Protein AF-A0A1M7PQS4-F1 (afdb_monomer_lite)

Structure (mmCIF, N/CA/C/O backbone):
data_AF-A0A1M7PQS4-F1
#
_entry.id   AF-A0A1M7PQS4-F1
#
loop_
_atom_site.group_PDB
_atom_site.id
_atom_site.type_symbol
_atom_site.label_atom_id
_atom_site.label_alt_id
_atom_site.label_comp_id
_atom_site.label_asym_id
_atom_site.label_entity_id
_atom_site.label_seq_id
_atom_site.pdbx_PDB_ins_code
_atom_site.Cartn_x
_atom_site.Cartn_y
_atom_site.Cartn_z
_atom_site.occupancy
_atom_site.B_iso_or_equiv
_atom_site.auth_seq_id
_atom_site.auth_comp_id
_atom_site.auth_asym_id
_atom_site.auth_atom_id
_atom_site.pdbx_PDB_model_num
ATOM 1 N N . MET A 1 1 ? 30.741 -2.212 -18.071 1.00 34.12 1 MET A N 1
ATOM 2 C CA . MET A 1 1 ? 29.324 -1.835 -18.233 1.00 34.12 1 MET A CA 1
ATOM 3 C C . MET A 1 1 ? 28.806 -1.575 -16.832 1.00 34.12 1 MET A C 1
ATOM 5 O O . MET A 1 1 ? 28.882 -2.492 -16.025 1.00 34.12 1 MET A O 1
ATOM 9 N N . GLN A 1 2 ? 28.467 -0.330 -16.483 1.00 36.56 2 GLN A N 1
ATOM 10 C CA . GLN A 1 2 ? 27.846 -0.082 -15.178 1.00 36.56 2 GLN A CA 1
ATOM 11 C C . GLN A 1 2 ? 26.481 -0.783 -15.175 1.00 36.56 2 GLN A C 1
ATOM 13 O O . GLN A 1 2 ? 25.820 -0.743 -16.216 1.00 36.56 2 GLN A O 1
ATOM 18 N N . PRO A 1 3 ? 26.084 -1.464 -14.085 1.00 48.00 3 PRO A N 1
ATOM 19 C CA . PRO A 1 3 ? 24.717 -1.950 -13.967 1.00 48.00 3 PRO A CA 1
ATOM 20 C C . PRO A 1 3 ? 23.803 -0.743 -14.171 1.00 48.00 3 PRO A C 1
ATOM 22 O O . PRO A 1 3 ? 23.991 0.278 -13.508 1.00 48.00 3 PRO A O 1
ATOM 25 N N . GLU A 1 4 ? 22.912 -0.816 -15.164 1.00 54.41 4 GLU A N 1
ATOM 26 C CA . GLU A 1 4 ? 21.945 0.252 -15.405 1.00 54.41 4 GLU A CA 1
ATOM 27 C C . GLU A 1 4 ? 21.239 0.556 -14.081 1.00 54.41 4 GLU A C 1
ATOM 29 O O . GLU A 1 4 ? 20.834 -0.371 -13.372 1.00 54.41 4 GLU A O 1
ATOM 34 N N . ASP A 1 5 ? 21.157 1.842 -13.725 1.00 59.62 5 ASP A N 1
ATOM 35 C CA . ASP A 1 5 ? 20.444 2.277 -12.527 1.00 59.62 5 ASP A CA 1
ATOM 36 C C . ASP A 1 5 ? 19.047 1.649 -12.563 1.00 59.62 5 ASP A C 1
ATOM 38 O O . ASP A 1 5 ? 18.367 1.759 -13.594 1.00 59.62 5 ASP A O 1
ATOM 42 N N . PRO A 1 6 ? 18.632 0.923 -11.514 1.00 61.59 6 PRO A N 1
ATOM 43 C CA . PRO A 1 6 ? 17.357 0.251 -11.526 1.00 61.59 6 PRO A CA 1
ATOM 44 C C . PRO A 1 6 ? 16.216 1.237 -11.801 1.00 61.59 6 PRO A C 1
ATOM 46 O O . PRO A 1 6 ? 15.776 1.999 -10.940 1.00 61.59 6 PRO A O 1
ATOM 49 N N . ALA A 1 7 ? 15.684 1.181 -13.022 1.00 61.50 7 ALA A N 1
ATOM 50 C CA . ALA A 1 7 ? 14.623 2.064 -13.500 1.00 61.50 7 ALA A CA 1
ATOM 51 C C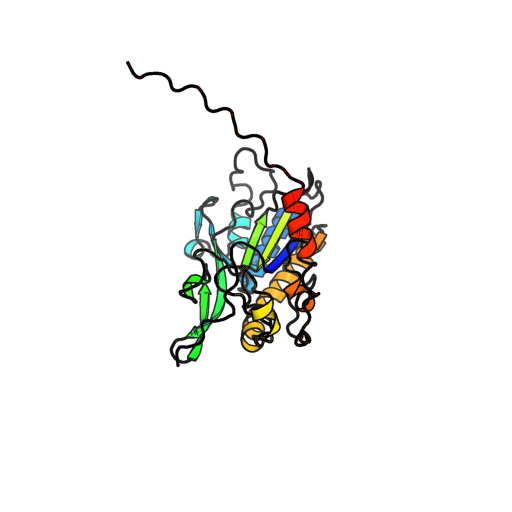 . ALA A 1 7 ? 13.298 1.931 -12.715 1.00 61.50 7 ALA A C 1
ATOM 53 O O . ALA A 1 7 ? 12.349 2.678 -12.963 1.00 61.50 7 ALA A O 1
ATOM 54 N N . TRP A 1 8 ? 13.227 0.992 -11.763 1.00 65.19 8 TRP A N 1
ATOM 55 C CA . TRP A 1 8 ? 12.148 0.852 -10.787 1.00 65.19 8 TRP A CA 1
ATOM 56 C C . TRP A 1 8 ? 12.152 1.907 -9.676 1.00 65.19 8 TRP A C 1
ATOM 58 O O . TRP A 1 8 ? 11.165 2.000 -8.941 1.00 65.19 8 TRP A O 1
ATOM 68 N N . ASN A 1 9 ? 13.188 2.744 -9.584 1.00 62.09 9 ASN A N 1
ATOM 69 C CA . ASN A 1 9 ? 13.143 3.976 -8.797 1.00 62.09 9 ASN A CA 1
ATOM 70 C C . ASN A 1 9 ? 12.270 5.026 -9.501 1.00 62.09 9 ASN A C 1
ATOM 72 O O . ASN A 1 9 ? 12.360 5.222 -10.715 1.00 62.09 9 ASN A O 1
ATOM 76 N N . VAL A 1 10 ? 11.388 5.702 -8.761 1.00 59.75 10 VAL A N 1
ATOM 77 C CA . VAL A 1 10 ? 10.396 6.621 -9.346 1.00 59.75 10 VAL A CA 1
ATOM 78 C C . VAL A 1 10 ? 10.292 7.905 -8.560 1.00 59.75 10 VAL A C 1
ATOM 80 O O . VAL A 1 10 ? 10.336 7.884 -7.344 1.00 59.75 10 VAL A O 1
ATOM 83 N N . ARG A 1 11 ? 10.115 8.995 -9.315 1.00 55.16 11 ARG A N 1
ATOM 84 C CA . ARG A 1 11 ? 9.692 10.358 -8.964 1.00 55.16 11 ARG A CA 1
ATOM 85 C C . ARG A 1 11 ? 9.326 10.631 -7.502 1.00 55.16 11 ARG A C 1
ATOM 87 O O . ARG A 1 11 ? 8.289 10.180 -7.040 1.00 55.16 11 ARG A O 1
ATOM 94 N N . GLY A 1 12 ? 10.042 11.598 -6.933 1.00 59.09 12 GLY A N 1
ATOM 95 C CA . GLY A 1 12 ? 9.441 12.658 -6.119 1.00 59.09 12 GLY A CA 1
ATOM 96 C C . GLY A 1 12 ? 8.593 12.205 -4.932 1.00 59.09 12 GLY A C 1
ATOM 97 O O . GLY A 1 12 ? 8.811 11.169 -4.328 1.00 59.09 12 GLY A O 1
ATOM 98 N N . ASP A 1 13 ? 7.649 13.034 -4.547 1.00 65.94 13 ASP A N 1
ATOM 99 C CA . ASP A 1 13 ? 6.792 12.885 -3.374 1.00 65.94 13 ASP A CA 1
ATOM 100 C C . ASP A 1 13 ? 5.401 12.313 -3.706 1.00 65.94 13 ASP A C 1
ATOM 102 O O . ASP A 1 13 ? 4.569 12.184 -2.813 1.00 65.94 13 ASP A O 1
ATOM 106 N N . GLN A 1 14 ? 5.136 11.956 -4.970 1.00 80.25 14 GLN A N 1
ATOM 107 C CA . GLN A 1 14 ? 3.802 11.552 -5.426 1.00 80.25 14 GLN A CA 1
ATOM 108 C C . GLN A 1 14 ? 3.619 10.027 -5.505 1.00 80.25 14 GLN A C 1
ATOM 110 O O . GLN A 1 14 ? 4.495 9.336 -6.038 1.00 80.25 14 GLN A O 1
ATOM 115 N N . PRO A 1 15 ? 2.465 9.496 -5.057 1.00 88.38 15 PRO A N 1
ATOM 116 C CA . PRO A 1 15 ? 2.140 8.084 -5.207 1.00 88.38 15 PRO A CA 1
ATOM 117 C C . PRO A 1 15 ? 1.944 7.703 -6.682 1.00 88.38 15 PRO A C 1
ATOM 119 O O . PRO A 1 15 ? 1.507 8.497 -7.516 1.00 88.38 15 PRO A O 1
ATOM 122 N N . ILE A 1 16 ? 2.255 6.451 -7.016 1.00 91.19 16 ILE A N 1
ATOM 123 C CA . ILE A 1 16 ? 1.950 5.857 -8.326 1.00 91.19 16 ILE A CA 1
ATOM 124 C C . ILE A 1 16 ? 0.483 5.449 -8.378 1.00 91.19 16 ILE A C 1
ATOM 126 O O . ILE A 1 16 ? -0.198 5.705 -9.372 1.00 91.19 16 ILE A O 1
ATOM 130 N N . ALA A 1 17 ? 0.019 4.799 -7.316 1.00 94.50 17 ALA A N 1
ATOM 131 C CA . ALA A 1 17 ? -1.350 4.350 -7.155 1.00 94.50 17 ALA A CA 1
ATOM 132 C C . ALA A 1 17 ? -1.753 4.495 -5.698 1.00 94.50 17 ALA A C 1
ATOM 134 O O . ALA A 1 17 ? -0.972 4.134 -4.814 1.00 94.50 17 ALA A O 1
ATOM 135 N N . THR A 1 18 ? -2.979 4.957 -5.492 1.00 95.31 18 THR A N 1
ATOM 136 C CA . THR A 1 18 ? -3.586 5.121 -4.175 1.00 95.31 18 THR A CA 1
ATOM 137 C C . THR A 1 18 ? -4.909 4.374 -4.169 1.00 95.31 18 THR A C 1
ATOM 139 O O . THR A 1 18 ? -5.743 4.573 -5.048 1.00 95.31 18 THR A O 1
ATOM 142 N N . TRP A 1 19 ? -5.118 3.504 -3.191 1.00 96.88 19 TRP A N 1
ATOM 143 C CA . TRP A 1 19 ? -6.410 2.908 -2.884 1.00 96.88 19 TRP A CA 1
ATOM 144 C C . TRP A 1 19 ? -7.010 3.661 -1.704 1.00 96.88 19 TRP A C 1
ATOM 146 O O . TRP A 1 19 ? -6.414 3.710 -0.627 1.00 96.88 19 TRP A O 1
ATOM 156 N N . VAL A 1 20 ? -8.170 4.267 -1.936 1.00 95.06 20 VAL A N 1
ATOM 157 C CA . VAL A 1 20 ? -8.891 5.086 -0.961 1.00 95.06 20 VAL A CA 1
ATOM 158 C C . VAL A 1 20 ? -9.959 4.231 -0.294 1.00 95.06 20 VAL A C 1
ATOM 160 O O . VAL A 1 20 ? -10.715 3.512 -0.958 1.00 95.06 20 VAL A O 1
ATOM 163 N N . ILE A 1 21 ? -9.982 4.316 1.029 1.00 95.06 21 ILE A N 1
ATOM 164 C CA . ILE A 1 21 ? -10.849 3.579 1.936 1.00 95.06 21 ILE A CA 1
ATOM 165 C C . ILE A 1 21 ? -11.670 4.607 2.697 1.00 95.06 21 ILE A C 1
ATOM 167 O O . ILE A 1 21 ? -11.098 5.456 3.377 1.00 95.06 21 ILE A O 1
ATOM 171 N N . GLU A 1 22 ? -12.992 4.517 2.610 1.00 93.88 22 GLU A N 1
ATOM 172 C CA . GLU A 1 22 ? -13.882 5.444 3.310 1.00 93.88 22 GLU A CA 1
ATOM 173 C C . GLU A 1 22 ? -14.908 4.660 4.115 1.00 93.88 22 GLU A C 1
ATOM 175 O O . GLU A 1 22 ? -15.575 3.767 3.590 1.00 93.88 22 GLU A O 1
ATOM 180 N N . PHE A 1 23 ? -15.055 5.004 5.389 1.00 93.06 23 PHE A N 1
ATOM 181 C CA . PHE A 1 23 ? -16.089 4.439 6.249 1.00 93.06 23 PHE A CA 1
ATOM 182 C C . PHE A 1 23 ? -17.217 5.446 6.490 1.00 93.06 23 PHE A C 1
ATOM 184 O O . PHE A 1 23 ? -16.941 6.643 6.657 1.00 93.06 23 PHE A O 1
ATOM 191 N N . PRO A 1 24 ? -18.480 4.980 6.566 1.00 92.56 24 PRO A N 1
ATOM 192 C CA . PRO A 1 24 ? -19.582 5.776 7.090 1.00 92.56 24 PRO A CA 1
ATOM 193 C C . PRO A 1 24 ? -19.245 6.383 8.457 1.00 92.56 24 PRO A C 1
ATOM 195 O O . PRO A 1 24 ? -18.588 5.748 9.284 1.00 92.56 24 PRO A O 1
ATOM 198 N N . ALA A 1 25 ? -19.726 7.601 8.708 1.00 87.75 25 ALA A N 1
ATOM 199 C CA . ALA A 1 25 ? -19.464 8.338 9.948 1.00 87.75 25 ALA A CA 1
ATOM 200 C C . ALA A 1 25 ? -19.961 7.623 11.215 1.00 87.75 25 ALA A C 1
ATOM 202 O O . ALA A 1 25 ? -19.461 7.860 12.312 1.00 87.75 25 ALA A O 1
ATOM 203 N N . ASP A 1 26 ? -20.971 6.772 11.058 1.00 89.56 26 ASP A N 1
ATOM 204 C CA . ASP A 1 26 ? -21.614 5.983 12.101 1.00 89.56 26 ASP A CA 1
ATOM 205 C C . ASP A 1 26 ? -21.037 4.565 12.235 1.00 89.56 26 ASP A C 1
ATOM 207 O O . ASP A 1 26 ? -21.555 3.775 13.024 1.00 89.56 26 ASP A O 1
ATOM 211 N N . THR A 1 27 ? -19.955 4.243 11.513 1.00 89.75 27 THR A N 1
ATOM 212 C CA . THR A 1 27 ? -19.247 2.966 11.680 1.00 89.75 27 THR A CA 1
ATOM 213 C C . THR A 1 27 ? -18.742 2.857 13.112 1.00 89.75 27 THR A C 1
ATOM 215 O O . THR A 1 27 ? -17.992 3.712 13.593 1.00 89.75 27 THR A O 1
ATOM 218 N N . ASP A 1 28 ? -19.155 1.805 13.814 1.00 90.50 28 ASP A N 1
ATOM 219 C CA . ASP A 1 28 ? -18.795 1.644 15.211 1.00 90.50 28 ASP A CA 1
ATOM 220 C C . ASP A 1 28 ? -17.297 1.342 15.381 1.00 90.50 28 ASP A C 1
ATOM 222 O O . ASP A 1 28 ? -16.625 0.753 14.528 1.00 90.50 28 ASP A O 1
ATOM 226 N N . ARG A 1 29 ? -16.765 1.736 16.539 1.00 85.94 29 ARG A N 1
ATOM 227 C CA . ARG A 1 29 ? -15.341 1.598 16.853 1.00 85.94 29 ARG A CA 1
ATOM 228 C C . ARG A 1 29 ? -14.861 0.145 16.828 1.00 85.94 29 ARG A C 1
ATOM 230 O O . ARG A 1 29 ? -13.739 -0.097 16.396 1.00 85.94 29 ARG A O 1
ATOM 237 N N . ALA A 1 30 ? -15.659 -0.814 17.300 1.00 88.88 30 ALA A N 1
ATOM 238 C CA . ALA A 1 30 ? -15.223 -2.208 17.358 1.00 88.88 30 ALA A CA 1
ATOM 239 C C . ALA A 1 30 ? -15.036 -2.777 15.944 1.00 88.88 30 ALA A C 1
ATOM 241 O O . ALA A 1 30 ? -14.043 -3.459 15.679 1.00 88.88 30 ALA A O 1
ATOM 242 N N . THR A 1 31 ? -15.929 -2.416 15.021 1.00 92.19 31 THR A N 1
ATOM 243 C CA . THR A 1 31 ? -15.808 -2.734 13.594 1.00 92.19 31 THR A CA 1
ATOM 244 C C . THR A 1 31 ? -14.526 -2.156 12.986 1.00 92.19 31 THR A C 1
ATOM 246 O O . THR A 1 31 ? -13.787 -2.885 12.320 1.00 92.19 31 THR A O 1
ATOM 249 N N . LEU A 1 32 ? -14.205 -0.886 13.260 1.00 89.81 32 LEU A N 1
ATOM 250 C CA . LEU A 1 32 ? -12.984 -0.237 12.759 1.00 89.81 32 LEU A CA 1
ATOM 251 C C . LEU A 1 32 ? -11.702 -0.864 13.320 1.00 89.81 32 LEU A C 1
ATOM 253 O O . LEU A 1 32 ? -10.753 -1.086 12.570 1.00 89.81 32 LEU A O 1
ATOM 257 N N . LEU A 1 33 ? -11.673 -1.198 14.612 1.00 87.88 33 LEU A N 1
ATOM 258 C CA . LEU A 1 33 ? -10.522 -1.863 15.232 1.00 87.88 33 LEU A CA 1
ATOM 259 C C . LEU A 1 33 ? -10.312 -3.274 14.667 1.00 87.88 33 LEU A C 1
ATOM 261 O O . LEU A 1 33 ? -9.182 -3.667 14.378 1.00 87.88 33 LEU A O 1
ATOM 265 N N . ASN A 1 34 ? -11.393 -4.029 14.448 1.00 92.38 34 ASN A N 1
ATOM 266 C CA . ASN A 1 34 ? -11.315 -5.344 13.813 1.00 92.38 34 ASN A CA 1
ATOM 267 C C . ASN A 1 34 ? -10.836 -5.248 12.353 1.00 92.38 34 ASN A C 1
ATOM 269 O O . ASN A 1 34 ? -10.019 -6.056 11.900 1.00 92.38 34 ASN A O 1
ATOM 273 N N . TRP A 1 35 ? -11.310 -4.238 11.620 1.00 94.69 35 TRP A N 1
ATOM 274 C CA . TRP A 1 35 ? -10.821 -3.933 10.280 1.00 94.69 35 TRP A CA 1
ATOM 275 C C . TRP A 1 35 ? -9.318 -3.621 10.290 1.00 94.69 35 TRP A C 1
ATOM 277 O O . TRP A 1 35 ? -8.563 -4.265 9.561 1.00 94.69 35 TRP A O 1
ATOM 287 N N . GLN A 1 36 ? -8.869 -2.705 11.152 1.00 92.06 36 GLN A N 1
ATOM 288 C CA . GLN A 1 36 ? -7.462 -2.322 11.283 1.00 92.06 36 GLN A CA 1
ATOM 289 C C . GLN A 1 36 ? -6.581 -3.535 11.584 1.00 92.06 36 GLN A C 1
ATOM 291 O O . GLN A 1 36 ? -5.567 -3.740 10.916 1.00 92.06 36 GLN A O 1
ATOM 296 N N . HIS A 1 37 ? -6.988 -4.358 12.553 1.00 92.81 37 HIS A N 1
ATOM 297 C CA . HIS A 1 37 ? -6.296 -5.596 12.894 1.00 92.81 37 HIS A CA 1
ATOM 298 C C . HIS A 1 37 ? -6.148 -6.506 11.668 1.00 92.81 37 HIS A C 1
ATOM 300 O O . HIS A 1 37 ? -5.049 -6.964 11.363 1.00 92.81 37 HIS A O 1
ATOM 306 N N . THR A 1 38 ? -7.239 -6.720 10.926 1.00 95.56 38 THR A N 1
ATOM 307 C CA . THR A 1 38 ? -7.251 -7.569 9.724 1.00 95.56 38 THR A CA 1
ATOM 308 C C . THR A 1 38 ? -6.306 -7.043 8.642 1.00 95.56 38 THR A C 1
ATOM 310 O O . THR A 1 38 ? -5.555 -7.819 8.053 1.00 95.56 38 THR A O 1
ATOM 313 N N . VAL A 1 39 ? -6.311 -5.731 8.387 1.00 94.88 39 VAL A N 1
ATOM 314 C CA . VAL A 1 39 ? -5.437 -5.103 7.384 1.00 94.88 39 VAL A CA 1
ATOM 315 C C . VAL A 1 39 ? -3.968 -5.228 7.781 1.00 94.88 39 VAL A C 1
ATOM 317 O O . VAL A 1 39 ? -3.146 -5.628 6.957 1.00 94.88 39 VAL A O 1
ATOM 320 N N . ILE A 1 40 ? -3.630 -4.926 9.037 1.00 93.25 40 ILE A N 1
ATOM 321 C CA . ILE A 1 40 ? -2.250 -5.010 9.532 1.00 93.25 40 ILE A CA 1
ATOM 322 C C . ILE A 1 40 ? -1.759 -6.459 9.481 1.00 93.25 40 ILE A C 1
ATOM 324 O O . ILE A 1 40 ? -0.686 -6.705 8.932 1.00 93.25 40 ILE A O 1
ATOM 328 N N . ALA A 1 41 ? -2.549 -7.415 9.979 1.00 95.38 41 ALA A N 1
ATOM 329 C CA . ALA A 1 41 ? -2.203 -8.835 9.947 1.00 95.38 41 ALA A CA 1
ATOM 330 C C . ALA A 1 41 ? -1.959 -9.320 8.509 1.00 95.38 41 ALA A C 1
ATOM 332 O O . ALA A 1 41 ? -0.920 -9.910 8.220 1.00 95.38 41 ALA A O 1
ATOM 333 N N . ALA A 1 42 ? -2.845 -8.970 7.569 1.00 96.81 42 ALA A N 1
ATOM 334 C CA . ALA A 1 42 ? -2.676 -9.328 6.162 1.00 96.81 42 ALA A CA 1
ATOM 335 C C . ALA A 1 42 ? -1.400 -8.732 5.544 1.00 96.81 42 ALA A C 1
ATOM 337 O O . ALA A 1 42 ? -0.720 -9.395 4.755 1.00 96.81 42 ALA A O 1
ATOM 338 N N . GLY A 1 43 ? -1.048 -7.493 5.894 1.00 95.00 43 GLY A N 1
ATOM 339 C CA . GLY A 1 43 ? 0.219 -6.894 5.481 1.00 95.00 43 GLY A CA 1
ATOM 340 C C . GLY A 1 43 ? 1.416 -7.704 5.985 1.00 95.00 43 GLY A C 1
ATOM 341 O O . GLY A 1 43 ? 2.330 -8.016 5.212 1.00 95.00 43 GLY A O 1
ATOM 342 N N . GLU A 1 44 ? 1.395 -8.068 7.270 1.00 94.31 44 GLU A N 1
ATOM 343 C CA . GLU A 1 44 ? 2.499 -8.754 7.939 1.00 94.31 44 GLU A CA 1
ATOM 344 C C . GLU A 1 44 ? 2.692 -10.194 7.459 1.00 94.31 44 GLU A C 1
ATOM 346 O O . GLU A 1 44 ? 3.845 -10.626 7.322 1.00 94.31 44 GLU A O 1
ATOM 351 N N . ASP A 1 45 ? 1.590 -10.898 7.193 1.00 95.94 45 ASP A N 1
ATOM 352 C CA . ASP A 1 45 ? 1.550 -12.277 6.697 1.00 95.94 45 ASP A CA 1
ATOM 353 C C . ASP A 1 45 ? 2.047 -12.368 5.253 1.00 95.94 45 ASP A C 1
ATOM 355 O O . ASP A 1 45 ? 2.813 -13.263 4.891 1.00 95.94 45 ASP A O 1
ATOM 359 N N . THR A 1 46 ? 1.651 -11.406 4.417 1.00 95.88 46 THR A N 1
ATOM 360 C CA . THR A 1 46 ? 2.063 -11.354 3.007 1.00 95.88 46 THR A CA 1
ATOM 361 C C . THR A 1 46 ? 3.468 -10.794 2.813 1.00 95.88 46 THR A C 1
ATOM 363 O O . THR A 1 46 ? 4.021 -10.919 1.722 1.00 95.88 46 THR A O 1
ATOM 366 N N . LEU A 1 47 ? 4.064 -10.185 3.845 1.00 93.62 47 LEU A N 1
ATOM 367 C CA . LEU A 1 47 ? 5.330 -9.442 3.776 1.00 93.62 47 LEU A CA 1
ATOM 368 C C . LEU A 1 47 ? 5.281 -8.204 2.861 1.00 93.62 47 LEU A C 1
ATOM 370 O O . LEU A 1 47 ? 6.328 -7.622 2.565 1.00 93.62 47 LEU A O 1
ATOM 374 N N . ALA A 1 48 ? 4.088 -7.798 2.414 1.00 92.31 48 ALA A N 1
ATOM 375 C CA . ALA A 1 48 ? 3.905 -6.572 1.645 1.00 92.31 48 ALA A CA 1
ATOM 376 C C . ALA A 1 48 ? 4.150 -5.342 2.531 1.00 92.31 48 ALA A C 1
ATOM 378 O O . ALA A 1 48 ? 4.793 -4.382 2.101 1.00 92.31 48 ALA A O 1
ATOM 379 N N . TYR A 1 49 ? 3.674 -5.406 3.776 1.00 91.38 49 TYR A N 1
ATOM 380 C CA . TYR A 1 49 ? 3.706 -4.311 4.734 1.00 91.38 49 TYR A CA 1
ATOM 381 C C . TYR A 1 49 ? 3.871 -4.839 6.153 1.00 91.38 49 TYR A C 1
ATOM 383 O O . TYR A 1 49 ? 3.030 -5.577 6.647 1.00 91.38 49 TYR A O 1
ATOM 391 N N . ARG A 1 50 ? 4.920 -4.442 6.856 1.00 91.44 50 ARG A N 1
ATOM 392 C CA . ARG A 1 50 ? 5.140 -4.882 8.232 1.00 91.44 50 ARG A CA 1
ATOM 393 C C . ARG A 1 50 ? 5.650 -3.736 9.071 1.00 91.44 50 ARG A C 1
ATOM 395 O O . ARG A 1 50 ? 6.596 -3.074 8.681 1.00 91.44 50 ARG A O 1
ATOM 402 N N . ILE A 1 51 ? 5.079 -3.527 10.246 1.00 88.12 51 ILE A N 1
ATOM 403 C CA . ILE A 1 51 ? 5.529 -2.439 11.113 1.00 88.12 51 ILE A CA 1
ATOM 404 C C . ILE A 1 51 ? 6.757 -2.917 11.886 1.00 88.12 51 ILE A C 1
ATOM 406 O O . ILE A 1 51 ? 6.740 -3.981 12.519 1.00 88.12 51 ILE A O 1
ATOM 410 N N . HIS A 1 52 ? 7.850 -2.166 11.754 1.00 88.31 52 HIS A N 1
ATOM 411 C CA . HIS A 1 52 ? 9.104 -2.449 12.443 1.00 88.31 52 HIS A CA 1
ATOM 412 C C . HIS A 1 52 ? 9.085 -1.851 13.839 1.00 88.31 52 HIS A C 1
ATOM 414 O O . HIS A 1 52 ? 9.178 -2.594 14.815 1.00 88.31 52 HIS A O 1
ATOM 420 N N . ASP A 1 53 ? 8.869 -0.543 13.900 1.00 84.62 53 ASP A N 1
ATOM 421 C CA . ASP A 1 53 ? 8.775 0.234 15.123 1.00 84.62 53 ASP A CA 1
ATOM 422 C C . ASP A 1 53 ? 7.617 1.223 14.992 1.00 84.62 53 ASP A C 1
ATOM 424 O O . ASP A 1 53 ? 7.340 1.728 13.903 1.00 84.62 53 ASP A O 1
ATOM 428 N N . GLU A 1 54 ? 6.945 1.495 16.110 1.00 84.88 54 GLU A N 1
ATOM 429 C CA . GLU A 1 54 ? 5.952 2.562 16.182 1.00 84.88 54 GLU A CA 1
ATOM 430 C C . GLU A 1 54 ? 6.120 3.351 17.480 1.00 84.88 54 GLU A C 1
ATOM 432 O O . GLU A 1 54 ? 5.929 2.841 18.589 1.00 84.88 54 GLU A O 1
ATOM 437 N N . HIS A 1 55 ? 6.569 4.599 17.334 1.00 81.12 55 HIS A N 1
ATOM 438 C CA . HIS A 1 55 ? 7.068 5.399 18.449 1.00 81.12 55 HIS A CA 1
ATOM 439 C C . HIS A 1 55 ? 5.955 5.832 19.400 1.00 81.12 55 HIS A C 1
ATOM 441 O O . HIS A 1 55 ? 6.186 5.856 20.610 1.00 81.12 55 HIS A O 1
ATOM 447 N N . SER A 1 56 ? 4.762 6.127 18.878 1.00 76.81 56 SER A N 1
ATOM 448 C CA . SER A 1 56 ? 3.631 6.628 19.668 1.00 76.81 56 SER A CA 1
ATOM 449 C C . SER A 1 56 ? 3.167 5.633 20.738 1.00 76.81 56 SER A C 1
ATOM 451 O O . SER A 1 56 ? 2.804 6.028 21.847 1.00 76.81 56 SER A O 1
ATOM 453 N N . THR A 1 57 ? 3.250 4.333 20.448 1.00 79.81 57 THR A N 1
ATOM 454 C CA . THR A 1 57 ? 2.889 3.258 21.383 1.00 79.81 57 THR A CA 1
ATOM 455 C C . THR A 1 57 ? 4.107 2.626 22.060 1.00 79.81 57 THR A C 1
ATOM 457 O O . THR A 1 57 ? 3.964 1.811 22.968 1.00 79.81 57 THR A O 1
ATOM 460 N N . GLY A 1 58 ? 5.323 2.966 21.620 1.00 85.75 58 GLY A N 1
ATOM 461 C CA . GLY A 1 58 ? 6.554 2.295 22.038 1.00 85.75 58 GLY A CA 1
ATOM 462 C C . GLY A 1 58 ? 6.682 0.870 21.492 1.00 85.75 58 GLY A C 1
ATOM 463 O O . GLY A 1 58 ? 7.400 0.053 22.074 1.00 85.75 58 GLY A O 1
ATOM 464 N N . TYR A 1 59 ? 5.980 0.542 20.403 1.00 88.25 59 TYR A N 1
ATOM 465 C CA . TYR A 1 59 ? 6.059 -0.781 19.799 1.00 88.25 59 TYR A CA 1
ATOM 466 C C . TYR A 1 59 ? 7.422 -1.012 19.144 1.00 88.25 59 TYR A C 1
ATOM 468 O O . TYR A 1 59 ? 7.926 -0.157 18.420 1.00 88.25 59 TYR A O 1
ATOM 476 N N . GLN A 1 60 ? 7.985 -2.199 19.383 1.00 90.12 60 GLN A N 1
ATOM 477 C CA . GLN A 1 60 ? 9.194 -2.693 18.738 1.00 90.12 60 GLN A CA 1
ATOM 478 C C . GLN A 1 60 ? 8.973 -4.147 18.343 1.00 90.12 60 GLN A C 1
ATOM 480 O O . GLN A 1 60 ? 8.812 -5.009 19.217 1.00 90.12 60 GLN A O 1
ATOM 485 N N . ARG A 1 61 ? 9.007 -4.453 17.043 1.00 90.62 61 ARG A N 1
ATOM 486 C CA . ARG A 1 61 ? 8.706 -5.801 16.532 1.00 90.62 61 ARG A CA 1
ATOM 487 C C . ARG A 1 61 ? 9.538 -6.889 17.204 1.00 90.62 61 ARG A C 1
ATOM 489 O O . ARG A 1 61 ? 9.010 -7.930 17.586 1.00 90.62 61 ARG A O 1
ATOM 496 N N . ALA A 1 62 ? 10.836 -6.641 17.380 1.00 91.25 62 ALA A N 1
ATOM 497 C CA . ALA A 1 62 ? 11.762 -7.602 17.980 1.00 91.25 62 ALA A CA 1
ATOM 498 C C . ALA A 1 62 ? 11.381 -8.004 19.417 1.00 91.25 62 ALA A C 1
ATOM 500 O O . ALA A 1 62 ? 11.782 -9.069 19.879 1.00 91.25 62 ALA A O 1
ATOM 501 N N . ARG A 1 63 ? 10.622 -7.157 20.124 1.00 94.00 63 ARG A N 1
ATOM 502 C CA . ARG A 1 63 ? 10.170 -7.395 21.500 1.00 94.00 63 ARG A CA 1
ATOM 503 C C . ARG A 1 63 ? 8.722 -7.860 21.572 1.00 94.00 63 ARG A C 1
ATOM 505 O O . ARG A 1 63 ? 8.392 -8.639 22.458 1.00 94.00 63 ARG A O 1
ATOM 512 N N . HIS A 1 64 ? 7.870 -7.356 20.684 1.00 93.81 64 HIS A N 1
ATOM 513 C CA . HIS A 1 64 ? 6.418 -7.484 20.812 1.00 93.81 64 HIS A CA 1
ATOM 514 C C . HIS A 1 64 ? 5.776 -8.443 19.801 1.00 93.81 64 HIS A C 1
ATOM 516 O O . HIS A 1 64 ? 4.610 -8.778 19.964 1.00 93.81 64 HIS A O 1
ATOM 522 N N . GLY A 1 65 ? 6.507 -8.923 18.790 1.00 93.94 65 GLY A N 1
ATOM 523 C CA . GLY A 1 65 ? 5.959 -9.853 17.801 1.00 93.94 65 GLY A CA 1
ATOM 524 C C . GLY A 1 65 ? 5.169 -9.143 16.702 1.00 93.94 65 GLY A C 1
ATOM 525 O O . GLY A 1 65 ? 5.687 -8.215 16.091 1.00 93.94 65 GLY A O 1
ATOM 526 N N . SER A 1 66 ? 3.965 -9.622 16.387 1.00 94.31 66 SER A N 1
ATOM 527 C CA . SER A 1 66 ? 3.079 -8.990 15.398 1.00 94.31 66 SER A CA 1
ATOM 528 C C . SER A 1 66 ? 2.573 -7.641 15.908 1.00 94.31 66 SER A C 1
ATOM 530 O O . SER A 1 66 ? 2.212 -7.512 17.079 1.00 94.31 66 SER A O 1
ATOM 532 N N . PHE A 1 67 ? 2.500 -6.638 15.029 1.00 91.69 67 PHE A N 1
ATOM 533 C CA . PHE A 1 67 ? 1.880 -5.370 15.398 1.00 91.69 67 PHE A CA 1
ATOM 534 C C . PHE A 1 67 ? 0.368 -5.518 15.567 1.00 91.69 67 PHE A C 1
ATOM 536 O O . PHE A 1 67 ? -0.193 -4.920 16.478 1.00 91.69 67 PHE A O 1
ATOM 543 N N . ALA A 1 68 ? -0.285 -6.348 14.745 1.00 90.88 68 ALA A N 1
ATOM 544 C CA . ALA A 1 68 ? -1.715 -6.622 14.876 1.00 90.88 68 ALA A CA 1
ATOM 545 C C . ALA A 1 68 ? -2.035 -7.209 16.260 1.00 90.88 68 ALA A C 1
ATOM 547 O O . ALA A 1 68 ? -2.878 -6.662 16.976 1.00 90.88 68 ALA A O 1
ATOM 548 N N . ASP A 1 69 ? -1.282 -8.231 16.681 1.00 91.44 69 ASP A N 1
ATOM 549 C CA . ASP A 1 69 ? -1.428 -8.823 18.014 1.00 91.44 69 ASP A CA 1
ATOM 550 C C . ASP A 1 69 ? -1.126 -7.799 19.109 1.00 91.44 69 ASP A C 1
ATOM 552 O O . ASP A 1 69 ? -1.875 -7.687 20.080 1.00 91.44 69 ASP A O 1
ATOM 556 N N . TYR A 1 70 ? -0.048 -7.025 18.968 1.00 90.88 70 TYR A N 1
ATOM 557 C CA . TYR A 1 70 ? 0.314 -6.000 19.943 1.00 90.88 70 TYR A CA 1
ATOM 558 C C . TYR A 1 70 ? -0.817 -4.982 20.153 1.00 90.88 70 TYR A C 1
ATOM 560 O O . TYR A 1 70 ? -1.165 -4.691 21.298 1.00 90.88 70 TYR A O 1
ATOM 568 N N . LEU A 1 71 ? -1.440 -4.492 19.077 1.00 86.38 71 LEU A N 1
ATOM 569 C CA . LEU A 1 71 ? -2.582 -3.580 19.169 1.00 86.38 71 LEU A CA 1
ATOM 570 C C . LEU A 1 71 ? -3.805 -4.231 19.804 1.00 86.38 71 LEU A C 1
ATOM 572 O O . LEU A 1 71 ? -4.473 -3.605 20.626 1.00 86.38 71 LEU A O 1
ATOM 576 N N . HIS A 1 72 ? -4.074 -5.493 19.467 1.00 85.75 72 HIS A N 1
ATOM 577 C CA . HIS A 1 72 ? -5.163 -6.247 20.076 1.00 85.75 72 HIS A CA 1
ATOM 578 C C . HIS A 1 72 ? -5.004 -6.339 21.602 1.00 85.75 72 HIS A C 1
ATOM 580 O O . HIS A 1 72 ? -5.968 -6.137 22.338 1.00 85.75 72 HIS A O 1
ATOM 586 N N . HIS A 1 73 ? -3.780 -6.579 22.085 1.00 86.44 73 HIS A N 1
ATOM 587 C CA . HIS A 1 73 ? -3.479 -6.662 23.517 1.00 86.44 73 HIS A CA 1
ATOM 588 C C . HIS A 1 73 ? -3.451 -5.297 24.212 1.00 86.44 73 HIS A C 1
ATOM 590 O O . HIS A 1 73 ? -3.822 -5.201 25.382 1.00 86.44 73 HIS A O 1
ATOM 596 N N . LEU A 1 74 ? -3.010 -4.246 23.516 1.00 82.12 74 LEU A N 1
ATOM 597 C CA . LEU A 1 74 ? -2.973 -2.889 24.062 1.00 82.12 74 LEU A CA 1
ATOM 598 C C . LEU A 1 74 ? -4.391 -2.325 24.268 1.00 82.12 74 LEU A C 1
ATOM 600 O O . LEU A 1 74 ? -4.609 -1.509 25.166 1.00 82.12 74 LEU A O 1
ATOM 604 N N . GLY A 1 75 ? -5.366 -2.804 23.489 1.00 69.75 75 GLY A N 1
ATOM 605 C CA . GLY A 1 75 ? -6.777 -2.459 23.632 1.00 69.75 75 GLY A CA 1
ATOM 606 C C . GLY A 1 75 ? -7.004 -0.947 23.583 1.00 69.75 75 GLY A C 1
ATOM 607 O O . GLY A 1 75 ? -6.479 -0.247 22.722 1.00 69.75 75 GLY A O 1
ATOM 608 N N . ASP A 1 76 ? -7.758 -0.425 24.551 1.00 67.94 76 ASP A N 1
ATOM 609 C CA . ASP A 1 76 ? -8.079 1.005 24.647 1.00 67.94 76 ASP A CA 1
ATOM 610 C C . ASP A 1 76 ? -6.978 1.858 25.306 1.00 67.94 76 ASP A C 1
ATOM 612 O O . ASP A 1 76 ? -7.202 3.036 25.585 1.00 67.94 76 ASP A O 1
ATOM 616 N N . GLN A 1 77 ? -5.802 1.288 25.594 1.00 70.69 77 GLN A N 1
ATOM 617 C CA . GLN A 1 77 ? -4.749 1.984 26.341 1.00 70.69 77 GLN A CA 1
ATOM 618 C C . GLN A 1 77 ? -3.894 2.925 25.487 1.00 70.69 77 GLN A C 1
ATOM 620 O O . GLN A 1 77 ? -3.117 3.688 26.058 1.00 70.69 77 GLN A O 1
ATOM 625 N N . VAL A 1 78 ? -4.029 2.904 24.155 1.00 66.75 78 VAL A N 1
ATOM 626 C CA . VAL A 1 78 ? -3.356 3.876 23.279 1.00 66.75 78 VAL A CA 1
ATOM 627 C C . VAL A 1 78 ? -3.919 5.268 23.585 1.00 66.75 78 VAL A C 1
ATOM 629 O O . VAL A 1 78 ? -5.104 5.511 23.330 1.00 66.75 78 VAL A O 1
ATOM 632 N N . PRO A 1 79 ? -3.119 6.195 24.144 1.00 60.62 79 PRO A N 1
ATOM 633 C CA . PRO A 1 79 ? -3.590 7.541 24.421 1.00 60.62 79 PRO A CA 1
ATOM 634 C C . PRO A 1 79 ? -3.950 8.219 23.100 1.00 60.62 79 PRO A C 1
ATOM 636 O O . PRO A 1 79 ? -3.114 8.314 22.205 1.00 60.62 79 PRO A O 1
ATOM 639 N N . ALA A 1 80 ? -5.184 8.704 22.974 1.00 57.41 80 ALA A N 1
ATOM 640 C CA . ALA A 1 80 ? -5.550 9.524 21.827 1.00 57.41 80 ALA A CA 1
ATOM 641 C C . ALA A 1 80 ? -4.758 10.846 21.879 1.00 57.41 80 ALA A C 1
ATOM 643 O O . ALA A 1 80 ? -4.743 11.487 22.942 1.00 57.41 80 ALA A O 1
ATOM 644 N N . PRO A 1 81 ? -4.146 11.293 20.768 1.00 56.62 81 PRO A N 1
ATOM 645 C CA . PRO A 1 81 ? -3.599 12.636 20.678 1.00 56.62 81 PRO A CA 1
ATOM 646 C C . PRO A 1 81 ? -4.678 13.676 21.031 1.00 56.62 81 PRO A C 1
ATOM 648 O O . PRO A 1 81 ? -5.859 13.493 20.702 1.00 56.62 81 PRO A O 1
ATOM 651 N N . PRO A 1 82 ? -4.331 14.779 21.714 1.00 51.25 82 PRO A N 1
ATOM 652 C CA . PRO A 1 82 ? -5.298 15.824 22.019 1.00 51.25 82 PRO A CA 1
ATOM 653 C C . PRO A 1 82 ? -5.854 16.448 20.728 1.00 51.25 82 PRO A C 1
ATOM 655 O O . PRO A 1 82 ? -5.129 17.124 20.007 1.00 51.25 82 PRO A O 1
ATOM 658 N N . GLY A 1 83 ? -7.155 16.276 20.467 1.00 51.62 83 GLY A N 1
ATOM 659 C CA . GLY A 1 83 ? -7.870 16.992 19.401 1.00 51.62 83 GLY A CA 1
ATOM 660 C C . GLY A 1 83 ? -8.084 16.244 18.079 1.00 51.62 83 GLY A C 1
ATOM 661 O O . GLY A 1 83 ? -8.678 16.833 17.179 1.00 51.62 83 GLY A O 1
ATOM 662 N N . GLU A 1 84 ? -7.678 14.977 17.955 1.00 55.00 84 GLU A N 1
ATOM 663 C CA . GLU A 1 84 ? -7.896 14.167 16.742 1.00 55.00 84 GLU A CA 1
ATOM 664 C C . GLU A 1 84 ? -9.096 13.205 16.881 1.00 55.00 84 GLU A C 1
ATOM 666 O O . GLU A 1 84 ? -9.492 12.805 17.985 1.00 55.00 84 GLU A O 1
ATOM 671 N N . TYR A 1 85 ? -9.753 12.906 15.752 1.00 49.22 85 TYR A N 1
ATOM 672 C CA . TYR A 1 85 ? -10.987 12.117 15.712 1.00 49.22 85 TYR A CA 1
ATOM 673 C C . TYR A 1 85 ? -10.732 10.682 16.198 1.00 49.22 85 TYR A C 1
ATOM 675 O O . TYR A 1 85 ? -9.989 9.904 15.611 1.00 49.22 85 TYR A O 1
ATOM 683 N N . ARG A 1 86 ? -11.403 10.349 17.303 1.00 53.50 86 ARG A N 1
ATOM 684 C CA . ARG A 1 86 ? -11.311 9.111 18.088 1.00 53.50 86 ARG A CA 1
ATOM 685 C C . ARG A 1 86 ? -11.820 7.868 17.352 1.00 53.50 86 ARG A C 1
ATOM 687 O O . ARG A 1 86 ? -12.875 7.338 17.697 1.00 53.50 86 ARG A O 1
ATOM 694 N N . THR A 1 87 ? -11.064 7.353 16.398 1.00 51.59 87 THR A N 1
ATOM 695 C CA . THR A 1 87 ? -11.343 6.025 15.823 1.00 51.59 87 THR A CA 1
ATOM 696 C C . THR A 1 87 ? -10.470 4.933 16.439 1.00 51.59 87 THR A C 1
ATOM 698 O O . THR A 1 87 ? -10.808 3.758 16.338 1.00 51.59 87 THR A O 1
ATOM 701 N N . GLY A 1 88 ? -9.389 5.305 17.140 1.00 54.03 88 GLY A N 1
ATOM 702 C CA . GLY A 1 88 ? -8.397 4.352 17.651 1.00 54.03 88 GLY A CA 1
ATOM 703 C 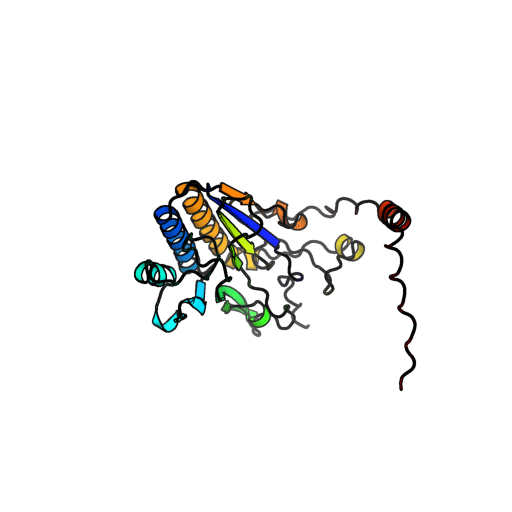C . GLY A 1 88 ? -7.503 3.768 16.551 1.00 54.03 88 GLY A C 1
ATOM 704 O O . GLY A 1 88 ? -6.706 2.878 16.829 1.00 54.03 88 GLY A O 1
ATOM 705 N N . LEU A 1 89 ? -7.627 4.273 15.319 1.00 62.75 89 LEU A N 1
ATOM 706 C CA . LEU A 1 89 ? -6.789 3.890 14.193 1.00 62.75 89 LEU A CA 1
ATOM 707 C C . LEU A 1 89 ? -5.413 4.552 14.326 1.00 62.75 89 LEU A C 1
ATOM 709 O O . LEU A 1 89 ? -5.313 5.745 14.584 1.00 62.75 89 LEU A O 1
ATOM 713 N N . ILE A 1 90 ? -4.345 3.784 14.112 1.00 64.25 90 ILE A N 1
ATOM 714 C CA . ILE A 1 90 ? -2.944 4.231 14.288 1.00 64.25 90 ILE A CA 1
ATOM 715 C C . ILE A 1 90 ? -2.345 4.662 12.940 1.00 64.25 90 ILE A C 1
ATOM 717 O O . ILE A 1 90 ? -1.146 4.618 12.712 1.00 64.25 90 ILE A O 1
ATOM 721 N N . PHE A 1 91 ? -3.194 5.061 11.995 1.00 66.94 91 PHE A N 1
ATOM 722 C CA . PHE A 1 91 ? -2.748 5.494 10.672 1.00 66.94 91 PHE A CA 1
ATOM 723 C C . PHE A 1 91 ? -2.491 7.011 10.600 1.00 66.94 91 PHE A C 1
ATOM 725 O O . PHE A 1 91 ? -2.125 7.508 9.537 1.00 66.94 91 PHE A O 1
ATOM 732 N N . ASP A 1 92 ? -2.657 7.754 11.702 1.00 62.72 92 ASP A N 1
ATOM 733 C CA . ASP A 1 92 ? -2.516 9.220 11.718 1.00 62.72 92 ASP A CA 1
ATOM 734 C C . ASP A 1 92 ? -1.069 9.704 11.562 1.00 62.72 92 ASP A C 1
ATOM 736 O O . ASP A 1 92 ? -0.840 10.737 10.921 1.00 62.72 92 ASP A O 1
ATOM 740 N N . GLU A 1 93 ? -0.109 8.939 12.084 1.00 64.00 93 GLU A N 1
ATOM 741 C CA . GLU A 1 93 ? 1.318 9.056 11.796 1.00 64.00 93 GLU A CA 1
ATOM 742 C C . GLU A 1 93 ? 1.713 7.766 11.081 1.00 64.00 93 GLU A C 1
ATOM 744 O O . GLU A 1 93 ? 1.605 6.687 11.653 1.00 64.00 93 GLU A O 1
ATOM 749 N N . ALA A 1 94 ? 2.075 7.845 9.798 1.00 66.50 94 ALA A N 1
ATOM 750 C CA . ALA A 1 94 ? 2.415 6.660 9.018 1.00 66.50 94 ALA A CA 1
ATOM 751 C C . ALA A 1 94 ? 3.555 5.894 9.723 1.00 66.50 94 ALA A C 1
ATOM 753 O O . ALA A 1 94 ? 4.676 6.418 9.785 1.00 66.50 94 ALA A O 1
ATOM 754 N N . PRO A 1 95 ? 3.285 4.697 10.279 1.00 74.00 95 PRO A N 1
ATOM 755 C CA . PRO A 1 95 ? 4.243 4.026 11.139 1.00 74.00 95 PRO A CA 1
ATOM 756 C C . PRO A 1 95 ? 5.457 3.598 10.321 1.00 74.00 95 PRO A C 1
ATOM 758 O O . PRO A 1 95 ? 5.374 3.441 9.097 1.00 74.00 95 PRO A O 1
ATOM 761 N N . GLN A 1 96 ? 6.595 3.374 10.982 1.00 80.06 96 GLN A N 1
ATOM 762 C CA . GLN A 1 96 ? 7.792 2.907 10.283 1.00 80.06 96 GLN A CA 1
ATOM 763 C C . GLN A 1 96 ? 7.585 1.470 9.805 1.00 80.06 96 GLN A C 1
ATOM 765 O O . GLN A 1 96 ? 7.807 0.485 10.519 1.00 80.06 96 GLN A O 1
ATOM 770 N N . ALA A 1 97 ? 7.125 1.368 8.565 1.00 83.19 97 ALA A N 1
ATOM 771 C CA . ALA A 1 97 ? 6.818 0.121 7.909 1.00 83.19 97 ALA A CA 1
ATOM 772 C C . ALA A 1 97 ? 7.961 -0.352 7.017 1.00 83.19 97 ALA A C 1
ATOM 774 O O . ALA A 1 97 ? 8.774 0.421 6.509 1.00 83.19 97 ALA A O 1
ATOM 775 N N . ILE A 1 98 ? 8.000 -1.663 6.831 1.00 88.06 98 ILE A N 1
ATOM 776 C CA . ILE A 1 98 ? 9.006 -2.380 6.068 1.00 88.06 98 ILE A CA 1
ATOM 777 C C . ILE A 1 98 ? 8.300 -3.282 5.072 1.00 88.06 98 ILE A C 1
ATOM 779 O O . ILE A 1 98 ? 7.281 -3.903 5.382 1.00 88.06 98 ILE A O 1
ATOM 783 N N . SER A 1 99 ? 8.873 -3.383 3.885 1.00 86.12 99 SER A N 1
ATOM 784 C CA . SER A 1 99 ? 8.443 -4.316 2.850 1.00 86.12 99 SER A CA 1
ATOM 785 C C . SER A 1 99 ? 9.584 -5.276 2.563 1.00 86.12 99 SER A C 1
ATOM 787 O O . SER A 1 99 ? 10.745 -4.863 2.493 1.00 86.12 99 SER A O 1
ATOM 789 N N . ARG A 1 100 ? 9.272 -6.559 2.362 1.00 90.06 100 ARG A N 1
ATOM 790 C CA . ARG A 1 100 ? 10.275 -7.515 1.888 1.00 90.06 100 ARG A CA 1
ATOM 791 C C . ARG A 1 100 ? 10.360 -7.467 0.375 1.00 90.06 100 ARG A C 1
ATOM 793 O O . ARG A 1 100 ? 9.434 -7.906 -0.304 1.00 90.06 100 ARG A O 1
ATOM 800 N N . LEU A 1 101 ? 11.486 -6.987 -0.142 1.00 88.00 101 LEU A N 1
ATOM 801 C CA . LEU A 1 101 ? 11.708 -6.858 -1.576 1.00 88.00 101 LEU A CA 1
ATOM 802 C C . LEU A 1 101 ? 12.869 -7.750 -2.038 1.00 88.00 101 LEU A C 1
ATOM 804 O O . LEU A 1 101 ? 13.979 -7.664 -1.522 1.00 88.00 101 LEU A O 1
ATOM 808 N N . ALA A 1 102 ? 12.611 -8.572 -3.057 1.00 87.31 102 ALA A N 1
ATOM 809 C CA . ALA A 1 102 ? 13.612 -9.126 -3.965 1.00 87.31 102 ALA A CA 1
ATOM 810 C C . ALA A 1 102 ? 14.315 -8.043 -4.821 1.00 87.31 102 ALA A C 1
ATOM 812 O O . ALA A 1 102 ? 13.675 -7.290 -5.557 1.00 87.31 102 ALA A O 1
ATOM 813 N N . HIS A 1 103 ? 15.641 -7.993 -4.791 1.00 83.38 103 HIS A N 1
ATOM 814 C CA . HIS A 1 103 ? 16.441 -7.093 -5.623 1.00 83.38 103 HIS A CA 1
ATOM 815 C C . HIS A 1 103 ? 17.733 -7.787 -6.081 1.00 83.38 103 HIS A C 1
ATOM 817 O O . HIS A 1 103 ? 18.172 -8.746 -5.440 1.00 83.38 103 HIS A O 1
ATOM 823 N N . PRO A 1 104 ? 18.346 -7.345 -7.193 1.00 82.50 104 PRO A N 1
ATOM 824 C CA . PRO A 1 104 ? 19.642 -7.866 -7.606 1.00 82.50 104 PRO A CA 1
ATOM 825 C C . PRO A 1 104 ? 20.736 -7.470 -6.602 1.00 82.50 104 PRO A C 1
ATOM 827 O O . PRO A 1 104 ? 20.787 -6.331 -6.131 1.00 82.50 104 PRO A O 1
ATOM 830 N N . ALA A 1 105 ? 21.610 -8.419 -6.287 1.00 84.56 105 ALA A N 1
ATOM 831 C CA . ALA A 1 105 ? 22.844 -8.236 -5.537 1.00 84.56 105 ALA A CA 1
ATOM 832 C C . ALA A 1 105 ? 24.026 -7.935 -6.490 1.00 84.56 105 ALA A C 1
ATOM 834 O O . ALA A 1 105 ? 23.902 -8.123 -7.705 1.00 84.56 105 ALA A O 1
ATOM 835 N N . PRO A 1 106 ? 25.192 -7.477 -5.983 1.00 83.44 106 PRO A N 1
ATOM 836 C CA . PRO A 1 106 ? 26.351 -7.142 -6.822 1.00 83.44 106 PRO A CA 1
ATOM 837 C C . PRO A 1 106 ? 26.875 -8.295 -7.690 1.00 83.44 106 PRO A C 1
ATOM 839 O O . PRO A 1 106 ? 27.478 -8.060 -8.734 1.00 83.44 106 PRO A O 1
ATOM 842 N N . ASP A 1 107 ? 26.641 -9.537 -7.271 1.00 86.69 107 ASP A N 1
ATOM 843 C CA . ASP A 1 107 ? 27.012 -10.761 -7.987 1.00 86.69 107 ASP A CA 1
ATOM 844 C C . ASP A 1 107 ? 25.929 -11.243 -8.972 1.00 86.69 107 ASP A C 1
ATOM 846 O O . ASP A 1 107 ? 26.026 -12.341 -9.513 1.00 86.69 107 ASP A O 1
ATOM 850 N N . SER A 1 108 ? 24.911 -10.417 -9.236 1.00 82.31 108 SER A N 1
ATOM 851 C CA . SER A 1 108 ? 23.741 -10.732 -10.069 1.00 82.31 108 SER A CA 1
ATOM 852 C C . SER A 1 108 ? 22.805 -11.809 -9.504 1.00 82.31 108 SER A C 1
ATOM 854 O O . SER A 1 108 ? 21.871 -12.217 -10.196 1.00 82.31 108 SER A O 1
ATOM 856 N N . THR A 1 109 ? 22.994 -12.258 -8.259 1.00 87.56 109 THR A N 1
ATOM 857 C CA . THR A 1 109 ? 21.985 -13.078 -7.574 1.00 87.56 109 THR A CA 1
ATOM 858 C C . THR A 1 109 ? 20.793 -12.221 -7.147 1.00 87.56 109 THR A C 1
ATOM 860 O O . THR A 1 109 ? 20.893 -11.000 -7.038 1.00 87.56 109 THR A O 1
ATOM 863 N N . ILE A 1 110 ? 19.634 -12.844 -6.929 1.00 85.62 110 ILE A N 1
ATOM 864 C CA . ILE A 1 110 ? 18.462 -12.160 -6.370 1.00 85.62 110 ILE A CA 1
ATOM 865 C C . ILE A 1 110 ? 18.431 -12.418 -4.867 1.00 85.62 110 ILE A C 1
ATOM 867 O O . ILE A 1 110 ? 18.368 -13.570 -4.438 1.00 85.62 110 ILE A O 1
ATOM 871 N N . THR A 1 111 ? 18.429 -11.349 -4.078 1.00 88.69 111 THR A N 1
ATOM 872 C CA . THR A 1 111 ? 18.313 -11.400 -2.616 1.00 88.69 111 THR A CA 1
ATOM 873 C C . THR A 1 111 ? 17.010 -10.757 -2.169 1.00 88.69 111 THR A C 1
ATOM 875 O O . THR A 1 111 ? 16.611 -9.735 -2.724 1.00 88.69 111 THR A O 1
ATOM 878 N N . GLU A 1 112 ? 16.352 -11.323 -1.157 1.00 91.44 112 GLU A N 1
ATOM 879 C CA . GLU A 1 112 ? 15.221 -10.676 -0.485 1.00 91.44 112 GLU A CA 1
ATOM 880 C C . GLU A 1 112 ? 15.682 -10.005 0.806 1.00 91.44 112 GLU A C 1
ATOM 882 O O . GLU A 1 112 ? 16.259 -10.660 1.674 1.00 91.44 112 GLU A O 1
ATOM 887 N N . THR A 1 113 ? 15.376 -8.718 0.947 1.00 89.62 113 THR A N 1
ATOM 888 C CA . THR A 1 113 ? 15.740 -7.926 2.127 1.00 89.62 113 THR A CA 1
ATOM 889 C C . THR A 1 113 ? 14.518 -7.173 2.641 1.00 89.62 113 THR A C 1
ATOM 891 O O . THR A 1 113 ? 13.696 -6.699 1.853 1.00 89.62 113 THR A O 1
ATOM 894 N N . ASP A 1 114 ? 14.395 -7.055 3.963 1.00 90.75 114 ASP A N 1
ATOM 895 C CA . ASP A 1 114 ? 13.415 -6.161 4.579 1.00 90.75 114 ASP A CA 1
ATOM 896 C C . ASP A 1 114 ? 13.929 -4.723 4.452 1.00 90.75 114 ASP A C 1
ATOM 898 O O . ASP A 1 114 ? 14.976 -4.376 5.004 1.00 90.75 114 ASP A O 1
ATOM 902 N N . ILE A 1 115 ? 13.203 -3.892 3.707 1.00 87.38 115 ILE A N 1
ATOM 903 C CA . ILE A 1 115 ? 13.574 -2.498 3.476 1.00 87.38 115 ILE A CA 1
ATOM 904 C C . ILE A 1 115 ? 12.505 -1.555 4.006 1.00 87.38 115 ILE A C 1
ATOM 906 O O . ILE A 1 115 ? 11.310 -1.812 3.899 1.00 87.38 115 ILE A O 1
ATOM 910 N N . TRP A 1 116 ? 12.961 -0.451 4.574 1.00 84.69 116 TRP A N 1
ATOM 911 C CA . TRP A 1 116 ? 12.155 0.650 5.076 1.00 84.69 116 TRP A CA 1
ATOM 912 C C . TRP A 1 116 ? 12.020 1.679 3.963 1.00 84.69 116 TRP A C 1
ATOM 914 O O . TRP A 1 116 ? 10.931 2.135 3.648 1.00 84.69 116 TRP A O 1
ATOM 924 N N . THR A 1 117 ? 13.139 1.996 3.305 1.00 85.62 117 THR A N 1
ATOM 925 C CA . THR A 1 117 ? 13.191 2.958 2.202 1.00 85.62 117 THR A CA 1
ATOM 926 C C . THR A 1 117 ? 13.918 2.373 0.999 1.00 85.62 117 THR A C 1
ATOM 928 O O . THR A 1 117 ? 14.835 1.559 1.138 1.00 85.62 117 THR A O 1
ATOM 931 N N . MET A 1 118 ? 13.580 2.857 -0.197 1.00 83.25 118 MET A N 1
ATOM 932 C CA . MET A 1 118 ? 14.264 2.449 -1.432 1.00 83.25 118 MET A CA 1
ATOM 933 C C . MET A 1 118 ? 15.766 2.773 -1.433 1.00 83.25 118 MET A C 1
ATOM 935 O O . MET A 1 118 ? 16.530 2.114 -2.136 1.00 83.25 118 MET A O 1
ATOM 939 N N . ARG A 1 119 ? 16.224 3.713 -0.591 1.00 83.56 119 ARG A N 1
ATOM 940 C CA . ARG A 1 119 ? 17.648 4.053 -0.426 1.00 83.56 119 ARG A CA 1
ATOM 941 C C . ARG A 1 119 ? 18.506 2.855 -0.011 1.00 83.56 119 ARG A C 1
ATOM 943 O O . ARG A 1 119 ? 19.688 2.818 -0.340 1.00 83.56 119 ARG A O 1
ATOM 950 N N . GLN A 1 120 ? 17.934 1.876 0.689 1.00 83.44 120 GLN A N 1
ATOM 951 C CA . GLN A 1 120 ? 18.671 0.683 1.121 1.00 83.44 120 GLN A CA 1
ATOM 952 C C . GLN A 1 120 ? 19.102 -0.213 -0.044 1.00 83.44 120 GLN A C 1
ATOM 954 O O . GLN A 1 120 ? 20.062 -0.963 0.103 1.00 83.44 120 GLN A O 1
ATOM 959 N N . ILE A 1 121 ? 18.415 -0.131 -1.187 1.00 79.50 121 ILE A N 1
ATOM 960 C CA . ILE A 1 121 ? 18.679 -0.973 -2.363 1.00 79.50 121 ILE A CA 1
ATOM 961 C C . ILE A 1 121 ? 18.993 -0.163 -3.628 1.00 79.50 121 ILE A C 1
ATOM 963 O O . ILE A 1 121 ? 19.335 -0.742 -4.655 1.00 79.50 121 ILE A O 1
ATOM 967 N N . ALA A 1 122 ? 18.920 1.170 -3.557 1.00 77.25 122 ALA A N 1
ATOM 968 C CA . ALA A 1 122 ? 19.275 2.079 -4.638 1.00 77.25 122 ALA A CA 1
ATOM 969 C C . ALA A 1 122 ? 19.920 3.368 -4.106 1.00 77.25 122 ALA A C 1
ATOM 971 O O . ALA A 1 122 ? 19.267 4.199 -3.476 1.00 77.25 122 ALA A O 1
ATOM 972 N N . SER A 1 123 ? 21.205 3.574 -4.410 1.00 67.06 123 SER A N 1
ATOM 973 C CA . SER A 1 123 ? 21.994 4.710 -3.906 1.00 67.06 123 SER A CA 1
ATOM 974 C C . SER A 1 123 ? 21.480 6.083 -4.354 1.00 67.06 123 SER A C 1
ATOM 976 O O . SER A 1 123 ? 21.688 7.064 -3.643 1.00 67.06 123 SER A O 1
ATOM 978 N N . HIS A 1 124 ? 20.807 6.163 -5.507 1.00 64.62 124 HIS A N 1
ATOM 979 C CA . HIS A 1 124 ? 20.229 7.403 -6.042 1.00 64.62 124 HIS A CA 1
ATOM 980 C C . HIS A 1 124 ? 18.753 7.603 -5.682 1.00 64.62 124 HIS A C 1
ATOM 982 O O . HIS A 1 124 ? 18.158 8.597 -6.100 1.00 64.62 124 HIS A O 1
ATOM 988 N N . ALA A 1 125 ? 18.140 6.689 -4.921 1.00 61.69 125 ALA A N 1
ATOM 989 C CA . ALA A 1 125 ? 16.755 6.873 -4.520 1.00 61.69 125 ALA A CA 1
ATOM 990 C C . ALA A 1 125 ? 16.619 8.119 -3.620 1.00 61.69 125 ALA A C 1
ATOM 992 O O . ALA A 1 125 ? 17.442 8.325 -2.712 1.00 61.69 125 ALA A O 1
ATOM 993 N N . PRO A 1 126 ? 15.583 8.953 -3.833 1.00 63.69 126 PRO A N 1
ATOM 994 C CA . PRO A 1 126 ? 15.272 10.036 -2.914 1.00 63.69 126 PRO A CA 1
ATOM 995 C C . PRO A 1 126 ? 15.080 9.478 -1.498 1.00 63.69 126 PRO A C 1
ATOM 997 O O . PRO A 1 126 ? 14.623 8.354 -1.290 1.00 63.69 126 PRO A O 1
ATOM 1000 N N . SER A 1 127 ? 15.499 10.263 -0.509 1.00 59.50 127 SER A N 1
ATOM 1001 C CA . SER A 1 127 ? 15.948 9.787 0.804 1.00 59.50 127 SER A CA 1
ATOM 1002 C C . SER A 1 127 ? 14.924 9.081 1.695 1.00 59.50 127 SER A C 1
ATOM 1004 O O . SER A 1 127 ? 15.315 8.572 2.741 1.00 59.50 127 SER A O 1
ATOM 1006 N N . SER A 1 128 ? 13.645 9.075 1.332 1.00 68.88 128 SER A N 1
ATOM 1007 C CA . SER A 1 128 ? 12.554 8.711 2.240 1.00 68.88 128 SER A CA 1
ATOM 1008 C C . SER A 1 128 ? 11.373 8.022 1.560 1.00 68.88 128 SER A C 1
ATOM 1010 O O . SER A 1 128 ? 10.299 7.952 2.145 1.00 68.88 128 SER A O 1
ATOM 1012 N N . GLN A 1 129 ? 11.526 7.519 0.332 1.00 78.50 129 GLN A N 1
ATOM 1013 C CA . GLN A 1 129 ? 10.418 6.808 -0.301 1.00 78.50 129 GLN A CA 1
ATOM 1014 C C . GLN A 1 129 ? 10.238 5.420 0.303 1.00 78.50 129 GLN A C 1
ATOM 1016 O O . GLN A 1 129 ? 11.093 4.539 0.149 1.00 78.50 129 GLN A O 1
ATOM 1021 N N . TRP A 1 130 ? 9.095 5.240 0.952 1.00 86.00 130 TRP A N 1
ATOM 1022 C CA . TRP A 1 130 ? 8.595 3.944 1.375 1.00 86.00 130 TRP A CA 1
ATOM 1023 C C . TRP A 1 130 ? 7.977 3.201 0.180 1.00 86.00 130 TRP A C 1
ATOM 1025 O O . TRP A 1 130 ? 7.292 3.827 -0.635 1.00 86.00 130 TRP A O 1
ATOM 1035 N N . PRO A 1 131 ? 8.202 1.882 0.037 1.00 87.94 131 PRO A N 1
ATOM 1036 C CA . PRO A 1 131 ? 7.631 1.105 -1.066 1.00 87.94 131 PRO A CA 1
ATOM 1037 C C . PRO A 1 131 ? 6.101 1.104 -1.088 1.00 87.94 131 PRO A C 1
ATOM 1039 O O . PRO A 1 131 ? 5.490 1.139 -2.160 1.00 87.94 131 PRO A O 1
ATOM 1042 N N . LEU A 1 132 ? 5.519 1.050 0.108 1.00 90.94 132 LEU A N 1
ATOM 1043 C CA . LEU A 1 132 ? 4.099 0.952 0.392 1.00 90.94 132 LEU A CA 1
ATOM 1044 C C . LEU A 1 132 ? 3.825 1.740 1.674 1.00 90.94 132 LEU A C 1
ATOM 1046 O O . LEU A 1 132 ? 4.595 1.660 2.632 1.00 90.94 132 LEU A O 1
ATOM 1050 N N . THR A 1 133 ? 2.741 2.501 1.700 1.00 90.56 133 THR A N 1
ATOM 1051 C CA . THR A 1 133 ? 2.347 3.305 2.858 1.00 90.56 133 THR A CA 1
ATOM 1052 C C . THR A 1 133 ? 0.865 3.130 3.129 1.00 90.56 133 THR A C 1
ATOM 1054 O O . THR A 1 133 ? 0.081 2.969 2.195 1.00 90.56 133 THR A O 1
ATOM 1057 N N . ILE A 1 134 ? 0.501 3.151 4.410 1.00 91.00 134 ILE A N 1
ATOM 1058 C CA . ILE A 1 134 ? -0.878 3.186 4.888 1.00 91.00 134 ILE A CA 1
ATOM 1059 C C . ILE A 1 134 ? -0.981 4.383 5.828 1.00 91.00 134 ILE A C 1
ATOM 1061 O O . ILE A 1 134 ? -0.225 4.450 6.797 1.00 91.00 134 ILE A O 1
ATOM 1065 N N . ALA A 1 135 ? -1.881 5.321 5.549 1.00 88.31 135 ALA A N 1
ATOM 1066 C CA . ALA A 1 135 ? -2.104 6.473 6.419 1.00 88.31 135 ALA A CA 1
ATOM 1067 C C . ALA A 1 135 ? -3.562 6.933 6.394 1.00 88.31 135 ALA A C 1
ATOM 1069 O O . ALA A 1 135 ? -4.284 6.677 5.430 1.00 88.31 135 ALA A O 1
ATOM 1070 N N . SER A 1 136 ? -3.981 7.650 7.431 1.00 85.19 136 SER A N 1
ATOM 1071 C CA . SER A 1 136 ? -5.269 8.333 7.470 1.00 85.19 136 SER A CA 1
ATOM 1072 C C . SER A 1 136 ? -5.333 9.403 6.379 1.00 85.19 136 SER A C 1
ATOM 1074 O O . SER A 1 136 ? -4.419 10.218 6.227 1.00 85.19 136 SER A O 1
ATOM 1076 N N . ASP A 1 137 ? -6.438 9.436 5.640 1.00 79.69 137 ASP A N 1
ATOM 1077 C CA . ASP A 1 137 ? -6.718 10.500 4.682 1.00 79.69 137 ASP A CA 1
ATOM 1078 C C . ASP A 1 137 ? -7.426 11.660 5.392 1.00 79.69 137 ASP A C 1
ATOM 1080 O O . ASP A 1 137 ? -8.609 11.598 5.734 1.00 79.69 137 ASP A O 1
ATOM 1084 N N . ARG A 1 138 ? -6.673 12.741 5.624 1.00 66.12 138 ARG A N 1
ATOM 1085 C CA . ARG A 1 138 ? -7.145 13.941 6.331 1.00 66.12 138 ARG A CA 1
ATOM 1086 C C . ARG A 1 138 ? -8.034 14.847 5.466 1.00 66.12 138 ARG A C 1
ATOM 1088 O O . ARG A 1 138 ? -8.565 15.824 5.987 1.00 66.12 138 ARG A O 1
ATOM 1095 N N . ASN A 1 139 ? -8.196 14.556 4.172 1.00 68.31 139 ASN A N 1
ATOM 1096 C CA . ASN A 1 139 ? -8.956 15.398 3.238 1.00 68.31 139 ASN A CA 1
ATOM 1097 C C . ASN A 1 139 ? -10.424 14.976 3.066 1.00 68.31 139 ASN A C 1
ATOM 1099 O O . ASN A 1 139 ? -11.110 15.480 2.176 1.00 68.31 139 ASN A O 1
ATOM 1103 N N . GLN A 1 140 ? -10.914 14.057 3.893 1.00 70.19 140 GLN A N 1
ATOM 1104 C CA . GLN A 1 140 ? -12.250 13.497 3.743 1.00 70.19 140 GLN A CA 1
ATOM 1105 C C . GLN A 1 140 ? -13.382 14.465 4.145 1.00 70.19 140 GLN A C 1
ATOM 1107 O O . GLN A 1 140 ? -13.198 15.321 5.020 1.00 70.19 140 GLN A O 1
ATOM 1112 N N . PRO A 1 141 ? -14.584 14.339 3.540 1.00 69.19 141 PRO A N 1
ATOM 1113 C CA . PRO A 1 141 ? -15.768 15.089 3.943 1.00 69.19 141 PRO A CA 1
ATOM 1114 C C . PRO A 1 141 ? -16.065 14.918 5.436 1.00 69.19 141 PRO A C 1
ATOM 1116 O O . PRO A 1 141 ? -15.911 13.828 5.995 1.00 69.19 141 PRO A O 1
ATOM 1119 N N . HIS A 1 142 ? -16.540 15.995 6.072 1.00 68.38 142 HIS A N 1
ATOM 1120 C CA . HIS A 1 142 ? -16.832 16.027 7.505 1.00 68.38 142 HIS A CA 1
ATOM 1121 C C . HIS A 1 142 ? -17.624 14.796 7.972 1.00 68.38 142 HIS A C 1
ATOM 1123 O O . HIS A 1 142 ? -18.740 14.553 7.518 1.00 68.38 142 HIS A O 1
ATOM 1129 N N . GLY A 1 143 ? -17.039 14.058 8.918 1.00 68.94 143 GLY A N 1
ATOM 1130 C CA . GLY A 1 143 ? -17.654 12.911 9.583 1.00 68.94 143 GLY A CA 1
ATOM 1131 C C . GLY A 1 143 ? -17.227 11.549 9.040 1.00 68.94 143 GLY A C 1
ATOM 1132 O O . GLY A 1 143 ? -17.320 10.584 9.783 1.00 68.94 143 GLY A O 1
ATOM 1133 N N . SER A 1 144 ? -16.725 11.449 7.808 1.00 83.44 144 SER A N 1
ATOM 1134 C CA . SER A 1 144 ? -16.207 10.176 7.280 1.00 83.44 144 SER A CA 1
ATOM 1135 C C . SER A 1 144 ? -14.783 9.888 7.762 1.00 83.44 144 SER A C 1
ATOM 1137 O O . SER A 1 144 ? -14.023 10.805 8.083 1.00 83.44 144 SER A O 1
ATOM 1139 N N . ILE A 1 145 ? -14.430 8.604 7.840 1.00 84.88 145 ILE A N 1
ATOM 1140 C CA . ILE A 1 145 ? -13.092 8.151 8.235 1.00 84.88 145 ILE A CA 1
ATOM 1141 C C . ILE A 1 145 ? -12.385 7.668 6.976 1.00 84.88 145 ILE A C 1
ATOM 1143 O O . ILE A 1 145 ? -12.827 6.696 6.361 1.00 84.88 145 ILE A O 1
ATOM 1147 N N . GLY A 1 146 ? -11.308 8.356 6.603 1.00 88.81 146 GLY A N 1
ATOM 1148 C CA . GLY A 1 146 ? -10.500 8.033 5.434 1.00 88.81 146 GLY A CA 1
ATOM 1149 C C . GLY A 1 146 ? -9.216 7.320 5.793 1.00 88.81 146 GLY A C 1
ATOM 1150 O O . GLY A 1 146 ? -8.497 7.757 6.689 1.00 88.81 146 GLY A O 1
ATOM 1151 N N . VAL A 1 147 ? -8.884 6.280 5.040 1.00 90.12 147 VAL A N 1
ATOM 1152 C CA . VAL A 1 147 ? -7.546 5.684 5.020 1.00 90.12 147 VAL A CA 1
ATOM 1153 C C . VAL A 1 147 ? -7.114 5.531 3.568 1.00 90.12 147 VAL A C 1
ATOM 1155 O O . VAL A 1 147 ? -7.912 5.195 2.698 1.00 90.12 147 VAL A O 1
ATOM 1158 N N . ALA A 1 148 ? -5.843 5.771 3.294 1.00 92.50 148 ALA A N 1
ATOM 1159 C CA . ALA A 1 148 ? -5.247 5.564 1.992 1.00 92.50 148 ALA A CA 1
ATOM 1160 C C . ALA A 1 148 ? -4.109 4.550 2.100 1.00 92.50 148 ALA A C 1
ATOM 1162 O O . ALA A 1 148 ? -3.280 4.607 3.009 1.00 92.50 148 ALA A O 1
ATOM 1163 N N . ILE A 1 149 ? -4.076 3.621 1.147 1.00 94.12 149 ILE A N 1
ATOM 1164 C CA . ILE A 1 149 ? -2.945 2.728 0.902 1.00 94.12 149 ILE A CA 1
ATOM 1165 C C . ILE A 1 149 ? -2.330 3.163 -0.418 1.00 94.12 149 ILE A C 1
ATOM 1167 O O . ILE A 1 149 ? -3.039 3.192 -1.418 1.00 94.12 149 ILE A O 1
ATOM 1171 N N . TRP A 1 150 ? -1.037 3.461 -0.470 1.00 93.31 150 TRP A N 1
ATOM 1172 C CA . TRP A 1 150 ? -0.404 3.837 -1.733 1.00 93.31 150 TRP A CA 1
ATOM 1173 C C . TRP A 1 150 ? 0.965 3.210 -1.935 1.00 93.31 150 TRP A C 1
ATOM 1175 O O . TRP A 1 150 ? 1.709 2.954 -0.988 1.00 93.31 150 TRP A O 1
ATOM 1185 N N . ILE A 1 151 ? 1.296 2.974 -3.203 1.00 93.31 151 ILE A N 1
ATOM 1186 C CA . ILE A 1 151 ? 2.627 2.548 -3.639 1.00 93.31 151 ILE A CA 1
ATOM 1187 C C . ILE A 1 151 ? 3.353 3.718 -4.293 1.00 93.31 151 ILE A C 1
ATOM 1189 O O . ILE A 1 151 ? 2.794 4.415 -5.139 1.00 93.31 151 ILE A O 1
ATOM 1193 N N . SER A 1 152 ? 4.621 3.902 -3.940 1.00 88.12 152 SER A N 1
ATOM 1194 C CA . SER A 1 152 ? 5.451 4.998 -4.471 1.00 88.12 152 SER A CA 1
ATOM 1195 C C . SER A 1 152 ? 6.527 4.509 -5.440 1.00 88.12 152 SER A C 1
ATOM 1197 O O . SER A 1 152 ? 7.278 5.303 -5.999 1.00 88.12 152 SER A O 1
ATOM 1199 N N . THR A 1 153 ? 6.631 3.195 -5.649 1.00 88.12 153 THR A N 1
ATOM 1200 C CA . THR A 1 153 ? 7.751 2.581 -6.369 1.00 88.12 153 THR A CA 1
ATOM 1201 C C . THR A 1 153 ? 7.262 1.723 -7.525 1.00 88.12 153 THR A C 1
ATOM 1203 O O . THR A 1 153 ? 6.202 1.103 -7.475 1.00 88.12 153 THR A O 1
ATOM 1206 N N . LYS A 1 154 ? 8.031 1.685 -8.614 1.00 89.81 154 LYS A N 1
ATOM 1207 C CA . LYS A 1 154 ? 7.647 0.970 -9.840 1.00 89.81 154 LYS A CA 1
ATOM 1208 C C . LYS A 1 154 ? 7.938 -0.526 -9.771 1.00 89.81 154 LYS A C 1
ATOM 1210 O O . LYS A 1 154 ? 7.626 -1.246 -10.712 1.00 89.81 154 LYS A O 1
ATOM 1215 N N . ILE A 1 155 ? 8.522 -1.005 -8.672 1.00 90.00 155 ILE A N 1
ATOM 1216 C CA . ILE A 1 155 ? 8.931 -2.405 -8.515 1.00 90.00 155 ILE A CA 1
ATOM 1217 C C . ILE A 1 155 ? 7.747 -3.380 -8.635 1.00 90.00 155 ILE A C 1
ATOM 1219 O O . ILE A 1 155 ? 7.933 -4.530 -9.025 1.00 90.00 155 ILE A O 1
ATOM 1223 N N . TRP A 1 156 ? 6.536 -2.892 -8.356 1.00 94.12 156 TRP A N 1
ATOM 1224 C CA . TRP A 1 156 ? 5.278 -3.631 -8.423 1.00 94.12 156 TRP A CA 1
ATOM 1225 C C . TRP A 1 156 ? 4.689 -3.738 -9.836 1.00 94.12 156 TRP A C 1
ATOM 1227 O O . TRP A 1 156 ? 3.774 -4.529 -10.057 1.00 94.12 156 TRP A O 1
ATOM 1237 N N . LEU A 1 157 ? 5.152 -2.927 -10.788 1.00 95.06 157 LEU A N 1
ATOM 1238 C CA . LEU A 1 157 ? 4.508 -2.760 -12.090 1.00 95.06 157 LEU A CA 1
ATOM 1239 C C . LEU A 1 157 ? 5.249 -3.547 -13.176 1.00 95.06 157 LEU A C 1
ATOM 1241 O O . LEU A 1 157 ? 6.479 -3.491 -13.210 1.00 95.06 157 LEU A O 1
ATOM 1245 N N . PRO A 1 158 ? 4.558 -4.285 -14.063 1.00 95.69 158 PRO A N 1
ATOM 1246 C CA . PRO A 1 158 ? 5.211 -5.003 -15.154 1.00 95.69 158 PRO A CA 1
ATOM 1247 C C . PRO A 1 158 ? 5.860 -4.089 -16.204 1.00 95.69 158 PRO A C 1
ATOM 1249 O O . PRO A 1 158 ? 6.847 -4.507 -16.809 1.00 95.69 158 PRO A O 1
ATOM 1252 N N . TRP A 1 159 ? 5.362 -2.867 -16.414 1.00 93.19 159 TRP A N 1
ATOM 1253 C CA . TRP A 1 159 ? 5.907 -1.919 -17.386 1.00 93.19 159 TRP A CA 1
ATOM 1254 C C . TRP A 1 159 ? 6.342 -0.612 -16.724 1.00 93.19 159 TRP A C 1
ATOM 1256 O O . TRP A 1 159 ? 5.638 0.003 -15.930 1.00 93.19 159 TRP A O 1
ATOM 1266 N N . ILE A 1 160 ? 7.549 -0.162 -17.062 1.00 88.56 160 ILE A N 1
ATOM 1267 C CA . ILE A 1 160 ? 8.161 1.018 -16.452 1.00 88.56 160 ILE A CA 1
ATOM 1268 C C . ILE A 1 160 ? 8.447 2.071 -17.513 1.00 88.56 160 ILE A C 1
ATOM 1270 O O . ILE A 1 160 ? 9.271 1.870 -18.405 1.00 88.56 160 ILE A O 1
ATOM 1274 N N . TYR A 1 161 ? 7.836 3.243 -17.371 1.00 82.12 161 TYR A N 1
ATOM 1275 C CA . TYR A 1 161 ? 8.218 4.413 -18.158 1.00 82.12 161 TYR A CA 1
ATOM 1276 C C . TYR A 1 161 ? 9.473 5.040 -17.553 1.00 82.12 161 TYR A C 1
ATOM 1278 O O . TYR A 1 161 ? 9.530 5.271 -16.339 1.00 82.12 161 TYR A O 1
ATOM 1286 N N . ARG A 1 162 ? 10.494 5.304 -18.375 1.00 73.62 162 ARG A N 1
ATOM 1287 C CA . ARG A 1 162 ? 11.682 6.047 -17.934 1.00 73.62 162 ARG A CA 1
ATOM 1288 C C . ARG A 1 162 ? 11.252 7.493 -17.682 1.00 73.62 162 ARG A C 1
ATOM 1290 O O . ARG A 1 162 ? 10.703 8.109 -18.575 1.00 73.62 162 ARG A O 1
ATOM 1297 N N . TYR A 1 163 ? 11.487 8.017 -16.482 1.00 64.56 163 TYR A N 1
ATOM 1298 C CA . TYR A 1 163 ? 11.401 9.457 -16.234 1.00 64.56 163 TYR A CA 1
ATOM 1299 C C . TYR A 1 163 ? 12.817 9.991 -16.066 1.00 64.56 163 TYR A C 1
ATOM 1301 O O . TYR A 1 163 ? 13.671 9.314 -15.493 1.00 64.56 163 TYR A O 1
ATOM 1309 N N . THR A 1 164 ? 13.070 11.198 -16.551 1.00 51.66 164 THR A N 1
ATOM 1310 C CA . THR A 1 164 ? 14.298 11.931 -16.244 1.00 51.66 164 THR A CA 1
ATOM 1311 C C . THR A 1 164 ? 14.329 12.316 -14.759 1.00 51.66 164 THR A C 1
ATOM 1313 O O . THR A 1 164 ? 13.295 12.509 -14.110 1.00 51.66 164 THR A O 1
ATOM 1316 N N . VAL A 1 165 ? 15.549 12.398 -14.224 1.00 51.97 165 VAL A N 1
ATOM 1317 C CA . VAL A 1 165 ? 15.889 12.549 -12.795 1.00 51.97 165 VAL A CA 1
ATOM 1318 C C . VAL A 1 165 ? 15.265 13.795 -12.142 1.00 51.97 165 VAL A C 1
ATOM 1320 O O . VAL A 1 165 ? 15.029 13.798 -10.938 1.00 51.97 165 VAL A O 1
ATOM 1323 N N . ASP A 1 166 ? 14.873 14.802 -12.925 1.00 56.22 166 ASP A N 1
ATOM 1324 C CA . ASP A 1 166 ? 14.361 16.081 -12.411 1.00 56.22 166 ASP A CA 1
ATOM 1325 C C . ASP A 1 166 ? 12.828 16.149 -12.308 1.00 56.22 166 ASP A C 1
ATOM 1327 O O . ASP A 1 166 ? 12.249 17.226 -12.166 1.00 56.22 166 ASP A O 1
ATOM 1331 N N . GLY A 1 167 ? 12.126 15.022 -12.459 1.00 52.53 167 GLY A N 1
ATOM 1332 C CA . GLY A 1 167 ? 10.662 14.973 -12.383 1.00 52.53 167 GLY A CA 1
ATOM 1333 C C . GLY A 1 167 ? 9.938 15.646 -13.558 1.00 52.53 167 GLY A C 1
ATOM 1334 O O . GLY A 1 167 ? 8.733 15.446 -13.720 1.00 52.53 167 GLY A O 1
ATOM 1335 N N . ASN A 1 168 ? 10.646 16.362 -14.430 1.00 52.72 168 ASN A N 1
ATOM 1336 C CA . ASN A 1 168 ? 10.131 16.872 -15.692 1.00 52.72 168 ASN A CA 1
ATOM 1337 C C . ASN A 1 168 ? 10.204 15.779 -16.751 1.00 52.72 168 ASN A C 1
ATOM 1339 O O . ASN A 1 168 ? 11.256 15.584 -17.341 1.00 52.72 168 ASN A O 1
ATOM 1343 N N . THR A 1 169 ? 9.080 15.119 -17.031 1.00 54.44 169 THR A N 1
ATOM 1344 C CA . THR A 1 169 ? 8.885 14.380 -18.286 1.00 54.44 169 THR A CA 1
ATOM 1345 C C . THR A 1 169 ? 9.274 15.297 -19.434 1.00 54.44 169 THR A C 1
ATOM 1347 O O . THR A 1 169 ? 8.542 16.250 -19.722 1.00 54.44 169 THR A O 1
ATOM 1350 N N . ASP A 1 170 ? 10.434 15.066 -20.041 1.00 56.41 170 ASP A N 1
ATOM 1351 C CA . ASP A 1 170 ? 10.706 15.616 -21.354 1.00 56.41 170 ASP A CA 1
ATOM 1352 C C . ASP A 1 170 ? 9.815 14.822 -22.317 1.00 56.41 170 ASP A C 1
ATOM 1354 O O . ASP A 1 170 ? 10.052 13.628 -22.507 1.00 56.41 170 ASP A O 1
ATOM 1358 N N . PRO A 1 171 ? 8.749 15.426 -22.873 1.00 54.91 171 PRO A N 1
ATOM 1359 C CA . PRO A 1 171 ? 7.812 14.698 -23.717 1.00 54.91 171 PRO A CA 1
ATOM 1360 C C . PRO A 1 171 ? 8.490 14.123 -24.966 1.00 54.91 171 PRO A C 1
ATOM 1362 O O . PRO A 1 171 ? 7.988 13.149 -25.516 1.00 54.91 171 PRO A O 1
ATOM 1365 N N . GLU A 1 172 ? 9.615 14.702 -25.406 1.00 56.12 172 GLU A N 1
ATOM 1366 C CA . GLU A 1 172 ? 10.417 14.174 -26.514 1.00 56.12 172 GLU A CA 1
ATOM 1367 C C . GLU A 1 172 ? 11.241 12.958 -26.072 1.00 56.12 172 GLU A C 1
ATOM 1369 O O . GLU A 1 172 ? 11.301 11.960 -26.788 1.00 56.12 172 GLU A O 1
ATOM 1374 N N . PHE A 1 173 ? 11.812 12.988 -24.862 1.00 57.75 173 PHE A N 1
ATOM 1375 C CA . PHE A 1 173 ? 12.521 11.838 -24.292 1.00 57.75 173 PHE A CA 1
ATOM 1376 C C . PHE A 1 173 ? 11.581 10.662 -24.027 1.00 57.75 173 PHE A C 1
ATOM 1378 O O . PHE A 1 173 ? 11.934 9.512 -24.306 1.00 57.75 173 PHE A O 1
ATOM 1385 N N . ASP A 1 174 ? 10.377 10.952 -23.531 1.00 57.56 174 ASP A N 1
ATOM 1386 C CA . ASP A 1 174 ? 9.340 9.945 -23.385 1.00 57.56 174 ASP A CA 1
ATOM 1387 C C . ASP A 1 174 ? 8.962 9.427 -24.769 1.00 57.56 174 ASP A C 1
ATOM 1389 O O . ASP A 1 174 ? 9.120 8.243 -24.974 1.00 57.56 174 ASP A O 1
ATOM 1393 N N . ALA A 1 175 ? 8.624 10.258 -25.764 1.00 60.62 175 ALA A N 1
ATOM 1394 C CA . ALA A 1 175 ? 8.167 9.818 -27.097 1.00 60.62 175 ALA A CA 1
ATOM 1395 C C . ALA A 1 175 ? 9.121 8.902 -27.899 1.00 60.62 175 ALA A C 1
ATOM 1397 O O . ALA A 1 175 ? 8.689 8.280 -28.879 1.00 60.62 175 ALA A O 1
ATOM 1398 N N . HIS A 1 176 ? 10.376 8.725 -27.471 1.00 64.69 176 HIS A N 1
ATOM 1399 C CA . HIS A 1 176 ? 11.337 7.828 -28.121 1.00 64.69 176 HIS A CA 1
ATOM 1400 C C . HIS A 1 176 ? 11.722 6.565 -27.336 1.00 64.69 176 HIS A C 1
ATOM 1402 O O . HIS A 1 176 ? 12.336 5.674 -27.924 1.00 64.69 176 HIS A O 1
ATOM 1408 N N . ASN A 1 177 ? 11.345 6.429 -26.060 1.00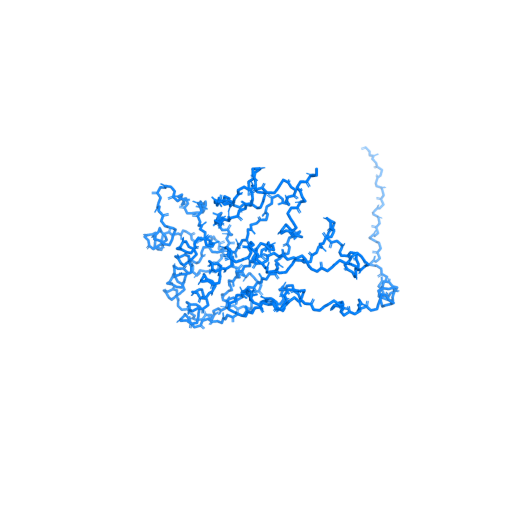 71.31 177 ASN A N 1
ATOM 1409 C CA . ASN A 1 177 ? 11.760 5.292 -25.236 1.00 71.31 177 ASN A CA 1
ATOM 1410 C C . ASN A 1 177 ? 10.584 4.375 -24.881 1.00 71.31 177 ASN A C 1
ATOM 1412 O O . ASN A 1 177 ? 9.770 4.732 -24.028 1.00 71.31 177 ASN A O 1
ATOM 1416 N N . PRO A 1 178 ? 10.497 3.165 -25.463 1.00 80.56 178 PRO A N 1
ATOM 1417 C CA . PRO A 1 178 ? 9.417 2.257 -25.121 1.00 80.56 178 PRO A CA 1
ATOM 1418 C C . PRO A 1 178 ? 9.503 1.858 -23.633 1.00 80.56 178 PRO A C 1
ATOM 1420 O O . PRO A 1 178 ? 10.606 1.820 -23.075 1.00 80.56 178 PRO A O 1
ATOM 1423 N N . PRO A 1 179 ? 8.372 1.507 -22.989 1.00 86.88 179 PRO A N 1
ATOM 1424 C CA . PRO A 1 179 ? 8.378 1.075 -21.599 1.00 86.88 179 PRO A CA 1
ATOM 1425 C C . PRO A 1 179 ? 9.344 -0.091 -21.396 1.00 86.88 179 PRO A C 1
ATOM 1427 O O . PRO A 1 179 ? 9.404 -1.014 -22.225 1.00 86.88 179 PRO A O 1
ATOM 1430 N N . LEU A 1 180 ? 10.081 -0.034 -20.291 1.00 88.62 180 LEU A N 1
ATOM 1431 C CA . LEU A 1 180 ? 10.961 -1.097 -19.841 1.00 88.62 180 LEU A CA 1
ATOM 1432 C C . LEU A 1 180 ? 10.144 -2.264 -19.312 1.00 88.62 180 LEU A C 1
ATOM 1434 O O . LEU A 1 180 ? 9.121 -2.077 -18.655 1.00 88.62 180 LEU A O 1
ATOM 1438 N N . ASP A 1 181 ? 10.627 -3.462 -19.611 1.00 91.50 181 ASP A N 1
ATOM 1439 C CA . ASP A 1 181 ? 10.055 -4.704 -19.120 1.00 91.50 181 ASP A CA 1
ATOM 1440 C C . ASP A 1 181 ? 10.549 -4.964 -17.694 1.00 91.50 181 ASP A C 1
ATOM 1442 O O . ASP A 1 181 ? 11.731 -5.220 -17.474 1.00 91.50 181 ASP A O 1
ATOM 1446 N N . ASN A 1 182 ? 9.640 -4.872 -16.730 1.00 92.12 182 ASN A N 1
ATOM 1447 C CA . ASN A 1 182 ? 9.882 -5.140 -15.316 1.00 92.12 182 ASN A CA 1
ATOM 1448 C C . ASN A 1 182 ? 9.103 -6.376 -14.833 1.00 92.12 182 ASN A C 1
ATOM 1450 O O . ASN A 1 182 ? 9.002 -6.627 -13.632 1.00 92.12 182 ASN A O 1
ATOM 1454 N N . ARG A 1 183 ? 8.554 -7.181 -15.754 1.00 94.19 183 ARG A N 1
ATOM 1455 C CA . ARG A 1 183 ? 7.692 -8.327 -15.420 1.00 94.19 183 ARG A CA 1
ATOM 1456 C C . ARG A 1 183 ? 8.371 -9.333 -14.502 1.00 94.19 183 ARG A C 1
ATOM 1458 O O . ARG A 1 183 ? 7.712 -9.887 -13.628 1.00 94.19 183 ARG A O 1
ATOM 1465 N N . GLU A 1 184 ? 9.672 -9.557 -14.668 1.00 91.25 184 GLU A N 1
ATOM 1466 C CA . GLU A 1 184 ? 10.429 -10.501 -13.841 1.00 91.25 184 GLU A CA 1
ATOM 1467 C C . GLU A 1 184 ? 10.470 -10.075 -12.365 1.00 91.25 184 GLU A C 1
ATOM 1469 O O . GLU A 1 184 ? 10.235 -10.892 -11.476 1.00 91.25 184 GLU A O 1
ATOM 1474 N N . LEU A 1 185 ? 10.726 -8.791 -12.093 1.00 89.25 185 LEU A N 1
ATOM 1475 C CA . LEU A 1 185 ? 10.682 -8.252 -10.735 1.00 89.25 185 LEU A CA 1
ATOM 1476 C C . LEU A 1 185 ? 9.241 -8.189 -10.231 1.00 89.25 185 LEU A C 1
ATOM 1478 O O . LEU A 1 185 ? 8.961 -8.737 -9.169 1.00 89.25 185 LEU A O 1
ATOM 1482 N N . ALA A 1 186 ? 8.314 -7.623 -11.005 1.00 94.19 186 ALA A N 1
ATOM 1483 C CA . ALA A 1 186 ? 6.908 -7.528 -10.616 1.00 94.19 186 ALA A CA 1
ATOM 1484 C C . ALA A 1 186 ? 6.326 -8.902 -10.230 1.00 94.19 186 ALA A C 1
ATOM 1486 O O . ALA A 1 186 ? 5.694 -9.041 -9.188 1.00 94.19 186 ALA A O 1
ATOM 1487 N N . THR A 1 187 ? 6.629 -9.965 -10.980 1.00 95.44 187 THR A N 1
ATOM 1488 C CA . THR A 1 187 ? 6.157 -11.331 -10.674 1.00 95.44 187 THR A CA 1
ATOM 1489 C C . THR A 1 187 ? 6.633 -11.845 -9.308 1.00 95.44 187 THR A C 1
ATOM 1491 O O . THR A 1 187 ? 5.962 -12.678 -8.705 1.00 95.44 187 THR A O 1
ATOM 1494 N N . ARG A 1 188 ? 7.756 -11.342 -8.778 1.00 93.94 188 ARG A N 1
ATOM 1495 C CA . ARG A 1 188 ? 8.264 -11.712 -7.444 1.00 93.94 188 ARG A CA 1
ATOM 1496 C C . ARG A 1 188 ? 7.579 -10.949 -6.311 1.00 93.94 188 ARG A C 1
ATOM 1498 O O . ARG A 1 188 ? 7.412 -11.495 -5.224 1.00 93.94 188 ARG A O 1
ATOM 1505 N N . HIS A 1 189 ? 7.191 -9.698 -6.548 1.00 93.69 189 HIS A N 1
ATOM 1506 C CA . HIS A 1 189 ? 6.723 -8.787 -5.495 1.00 93.69 189 HIS A CA 1
ATOM 1507 C C . HIS A 1 189 ? 5.211 -8.617 -5.475 1.00 93.69 189 HIS A C 1
ATOM 1509 O O . HIS A 1 189 ? 4.565 -8.689 -4.430 1.00 93.69 189 HIS A O 1
ATOM 1515 N N . THR A 1 1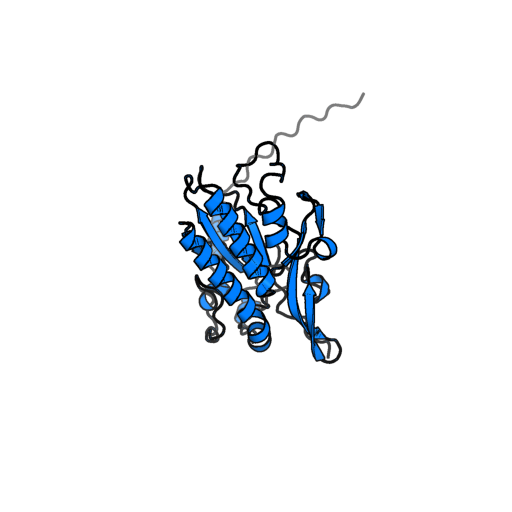90 ? 4.635 -8.407 -6.650 1.00 96.69 190 THR A N 1
ATOM 1516 C CA . THR A 1 190 ? 3.238 -8.036 -6.842 1.00 96.69 190 THR A CA 1
ATOM 1517 C C . THR A 1 190 ? 2.242 -9.081 -6.348 1.00 96.69 190 THR A C 1
ATOM 1519 O O . THR A 1 190 ? 1.199 -8.666 -5.853 1.00 96.69 190 THR A O 1
ATOM 1522 N N . PRO A 1 191 ? 2.508 -10.405 -6.367 1.00 97.69 191 PRO A N 1
ATOM 1523 C CA . PRO A 1 191 ? 1.592 -11.365 -5.752 1.00 97.69 191 PRO A CA 1
ATOM 1524 C C . PRO A 1 191 ? 1.354 -11.106 -4.258 1.00 97.69 191 PRO A C 1
ATOM 1526 O O . PRO A 1 191 ? 0.215 -11.208 -3.800 1.00 97.69 191 PRO A O 1
ATOM 1529 N N . ARG A 1 192 ? 2.393 -10.708 -3.506 1.00 95.94 192 ARG A N 1
ATOM 1530 C CA . ARG A 1 192 ? 2.277 -10.360 -2.078 1.00 95.94 192 ARG A CA 1
ATOM 1531 C C . ARG A 1 192 ? 1.432 -9.104 -1.900 1.00 95.94 192 ARG A C 1
ATOM 1533 O O . ARG A 1 192 ? 0.471 -9.120 -1.136 1.00 95.94 192 ARG A O 1
ATOM 1540 N N . LEU A 1 193 ? 1.740 -8.062 -2.677 1.00 96.62 193 LEU A N 1
ATOM 1541 C CA . LEU A 1 193 ? 0.977 -6.814 -2.692 1.00 96.62 193 LEU A CA 1
ATOM 1542 C C . LEU A 1 193 ? -0.499 -7.058 -3.039 1.00 96.62 193 LEU A C 1
ATOM 1544 O O . LEU A 1 193 ? -1.374 -6.622 -2.305 1.00 96.62 193 LEU A O 1
ATOM 1548 N N . ASN A 1 194 ? -0.792 -7.786 -4.117 1.00 98.12 194 ASN A N 1
ATOM 1549 C CA . ASN A 1 194 ? -2.162 -8.075 -4.541 1.00 98.12 194 ASN A CA 1
ATOM 1550 C C . ASN A 1 194 ? -2.920 -8.914 -3.507 1.00 98.12 194 ASN A C 1
ATOM 1552 O O . ASN A 1 194 ? -4.101 -8.665 -3.277 1.00 98.12 194 ASN A O 1
ATOM 1556 N N . THR A 1 195 ? -2.257 -9.876 -2.858 1.00 97.75 195 THR A N 1
ATOM 1557 C CA . THR A 1 195 ? -2.867 -10.651 -1.764 1.00 97.75 195 THR A CA 1
ATOM 1558 C C . THR A 1 195 ? -3.238 -9.734 -0.597 1.00 97.75 195 THR A C 1
ATOM 1560 O O . THR A 1 195 ? -4.366 -9.792 -0.107 1.00 97.75 195 THR A O 1
ATOM 1563 N N . PHE A 1 196 ? -2.334 -8.831 -0.208 1.00 97.44 196 PHE A N 1
ATOM 1564 C CA . PHE A 1 196 ? -2.593 -7.825 0.820 1.00 97.44 196 PHE A CA 1
ATOM 1565 C C . PHE A 1 196 ? -3.748 -6.887 0.438 1.00 97.44 196 PHE A C 1
ATOM 1567 O O . PHE A 1 196 ? -4.700 -6.749 1.202 1.00 97.44 196 PHE A O 1
ATOM 1574 N N . LEU A 1 197 ? -3.714 -6.290 -0.756 1.00 97.56 197 LEU A N 1
ATOM 1575 C CA . LEU A 1 197 ? -4.755 -5.371 -1.230 1.00 97.56 197 LEU A CA 1
ATOM 1576 C C . LEU A 1 197 ? -6.120 -6.058 -1.329 1.00 97.56 197 LEU A C 1
ATOM 1578 O O . LEU A 1 197 ? -7.139 -5.458 -0.997 1.00 97.56 197 LEU A O 1
ATOM 1582 N N . HIS A 1 198 ? -6.158 -7.327 -1.738 1.00 98.00 198 HIS A N 1
ATOM 1583 C CA . HIS A 1 198 ? -7.390 -8.107 -1.762 1.00 98.00 198 HIS A CA 1
ATOM 1584 C C . HIS A 1 198 ? -7.957 -8.336 -0.354 1.00 98.00 198 HIS A C 1
ATOM 1586 O O . HIS A 1 198 ? -9.164 -8.170 -0.146 1.00 98.00 198 HIS A O 1
ATOM 1592 N N . ALA A 1 199 ? -7.104 -8.685 0.613 1.00 97.81 199 ALA A N 1
ATOM 1593 C CA . ALA A 1 199 ? -7.503 -8.841 2.008 1.00 97.81 199 ALA A CA 1
ATOM 1594 C C . ALA A 1 199 ? -8.006 -7.514 2.596 1.00 97.81 199 ALA A C 1
ATOM 1596 O O . ALA A 1 199 ? -9.083 -7.484 3.191 1.00 97.81 199 ALA A O 1
ATOM 1597 N N . ALA A 1 200 ? -7.298 -6.410 2.344 1.00 97.25 200 ALA A N 1
ATOM 1598 C CA . ALA A 1 200 ? -7.699 -5.079 2.784 1.00 97.25 200 ALA A CA 1
ATOM 1599 C C . ALA A 1 200 ? -9.044 -4.658 2.175 1.00 97.25 200 ALA A C 1
ATOM 1601 O O . ALA A 1 200 ? -9.956 -4.287 2.908 1.00 97.25 200 ALA A O 1
ATOM 1602 N N . ALA A 1 201 ? -9.228 -4.826 0.862 1.00 98.06 201 ALA A N 1
ATOM 1603 C CA . ALA A 1 201 ? -10.493 -4.538 0.190 1.00 98.06 201 ALA A CA 1
ATOM 1604 C C . ALA A 1 201 ? -11.653 -5.391 0.726 1.00 98.06 201 ALA A C 1
ATOM 1606 O O . ALA A 1 201 ? -12.784 -4.916 0.834 1.00 98.06 201 ALA A O 1
ATOM 1607 N N . THR A 1 202 ? -11.392 -6.656 1.055 1.00 98.19 202 THR A N 1
ATOM 1608 C CA . THR A 1 202 ? -12.393 -7.561 1.635 1.00 98.19 202 THR A CA 1
ATOM 1609 C C . THR A 1 202 ? -12.772 -7.129 3.048 1.00 98.19 202 THR A C 1
ATOM 1611 O O . THR A 1 202 ? -13.960 -6.999 3.338 1.00 98.19 202 THR A O 1
ATOM 1614 N N . ALA A 1 203 ? -11.783 -6.833 3.894 1.00 97.81 203 ALA A N 1
ATOM 1615 C CA . ALA A 1 203 ? -11.998 -6.336 5.247 1.00 97.81 203 ALA A CA 1
ATOM 1616 C C . ALA A 1 203 ? -12.764 -5.006 5.239 1.00 97.81 203 ALA A C 1
ATOM 1618 O O . ALA A 1 203 ? -13.710 -4.836 6.003 1.00 97.81 203 ALA A O 1
ATOM 1619 N N . THR A 1 204 ? -12.399 -4.078 4.349 1.00 97.25 204 THR A N 1
ATOM 1620 C CA . THR A 1 204 ? -13.074 -2.784 4.191 1.00 97.25 204 THR A CA 1
ATOM 1621 C C . THR A 1 204 ? -14.554 -2.968 3.881 1.00 97.25 204 THR A C 1
ATOM 1623 O O . THR A 1 204 ? -15.398 -2.388 4.560 1.00 97.25 204 THR A O 1
ATOM 1626 N N . ARG A 1 205 ? -14.890 -3.823 2.906 1.00 98.00 205 ARG A N 1
ATOM 1627 C CA . ARG A 1 205 ? -16.293 -4.102 2.561 1.00 98.00 205 ARG A CA 1
ATOM 1628 C C . ARG A 1 205 ? -17.045 -4.782 3.703 1.00 98.00 205 ARG A C 1
ATOM 1630 O O . ARG A 1 205 ? -18.208 -4.465 3.925 1.00 98.00 205 ARG A O 1
ATOM 1637 N N . ALA A 1 206 ? -16.398 -5.696 4.428 1.00 97.88 206 ALA A N 1
ATOM 1638 C CA . ALA A 1 206 ? -16.998 -6.362 5.586 1.00 97.88 206 ALA A CA 1
ATOM 1639 C C . ALA A 1 206 ? -17.325 -5.379 6.724 1.00 97.88 206 ALA A C 1
ATOM 1641 O O . ALA A 1 206 ? -18.314 -5.564 7.425 1.00 97.88 206 ALA A O 1
ATOM 1642 N N . ALA A 1 207 ? -16.535 -4.313 6.858 1.00 96.62 207 ALA A N 1
ATOM 1643 C CA . ALA A 1 207 ? -16.756 -3.215 7.794 1.00 96.62 207 ALA A CA 1
ATOM 1644 C C . ALA A 1 207 ? -17.706 -2.119 7.260 1.00 96.62 207 ALA A C 1
ATOM 1646 O O . ALA A 1 207 ? -17.828 -1.064 7.873 1.00 96.62 207 ALA A O 1
ATOM 1647 N N . GLY A 1 208 ? -18.370 -2.338 6.116 1.00 96.94 208 GLY A N 1
ATOM 1648 C CA . GLY A 1 208 ? -19.304 -1.374 5.521 1.00 96.94 208 GLY A CA 1
ATOM 1649 C C . GLY A 1 208 ? -18.643 -0.185 4.813 1.00 96.94 208 GLY A C 1
ATOM 1650 O O . GLY A 1 208 ? -19.343 0.740 4.405 1.00 96.94 208 GLY A O 1
ATOM 1651 N N . GLY A 1 209 ? -17.318 -0.203 4.649 1.00 96.25 209 GLY A N 1
ATOM 1652 C CA . GLY A 1 209 ? -16.572 0.840 3.955 1.00 96.25 209 GLY A CA 1
ATOM 1653 C C . GLY A 1 209 ? -16.576 0.694 2.431 1.00 96.25 209 GLY A C 1
ATOM 1654 O O . GLY A 1 209 ? -16.856 -0.372 1.868 1.00 96.25 209 GLY A O 1
ATOM 1655 N N . THR A 1 210 ? -16.215 1.775 1.747 1.00 97.06 210 THR A N 1
ATOM 1656 C CA . THR A 1 210 ? -15.960 1.800 0.307 1.00 97.06 210 THR A CA 1
ATOM 1657 C C . THR A 1 210 ? -14.475 1.586 0.027 1.00 97.06 210 THR A C 1
ATOM 1659 O O . THR A 1 210 ? -13.607 1.891 0.841 1.00 97.06 210 THR A O 1
ATOM 1662 N N . TRP A 1 211 ? -14.184 1.021 -1.142 1.00 97.38 211 TRP A N 1
ATOM 1663 C CA . TRP A 1 211 ? -12.825 0.775 -1.609 1.00 97.38 211 TRP A CA 1
ATOM 1664 C C . TRP A 1 211 ? -12.723 1.208 -3.065 1.00 97.38 211 TRP A C 1
ATOM 1666 O O . TRP A 1 211 ? -13.384 0.627 -3.935 1.00 97.38 211 TRP A O 1
ATOM 1676 N N . THR A 1 212 ? -11.902 2.217 -3.340 1.00 96.69 212 THR A N 1
ATOM 1677 C CA . THR A 1 212 ? -11.774 2.804 -4.676 1.00 96.69 212 THR A CA 1
ATOM 1678 C C . THR A 1 212 ? -10.319 3.076 -5.037 1.00 96.69 212 THR A C 1
ATOM 1680 O O . THR A 1 212 ? -9.436 3.071 -4.186 1.00 96.69 212 THR A O 1
ATOM 1683 N N . LEU A 1 213 ? -10.058 3.270 -6.329 1.00 95.94 213 LEU A N 1
ATOM 1684 C CA . LEU A 1 213 ? -8.771 3.772 -6.795 1.00 95.94 213 LEU A CA 1
ATOM 1685 C C . LEU A 1 213 ? -8.829 5.307 -6.763 1.00 95.94 213 LEU A C 1
ATOM 1687 O O . LEU A 1 213 ? -9.726 5.896 -7.369 1.00 95.94 213 LEU A O 1
ATOM 1691 N N . GLY A 1 214 ? -7.906 5.928 -6.035 1.00 93.06 214 GLY A N 1
ATOM 1692 C CA . GLY A 1 214 ? -7.833 7.365 -5.800 1.00 93.06 214 GLY A CA 1
ATOM 1693 C C . GLY A 1 214 ? -7.550 8.163 -7.068 1.00 93.06 214 GLY A C 1
ATOM 1694 O O . GLY A 1 214 ? -6.910 7.683 -8.006 1.00 93.06 214 GLY A O 1
ATOM 1695 N N . HIS A 1 215 ? -8.034 9.403 -7.092 1.00 90.75 215 HIS A N 1
ATOM 1696 C CA . HIS A 1 215 ? -7.900 10.329 -8.222 1.00 90.75 215 HIS A CA 1
ATOM 1697 C C . HIS A 1 215 ? -6.467 10.855 -8.417 1.00 90.75 215 HIS A C 1
ATOM 1699 O O . HIS A 1 215 ? -6.133 11.365 -9.484 1.00 90.75 215 HIS A O 1
ATOM 1705 N N . ASP A 1 216 ? -5.634 10.732 -7.389 1.00 88.19 216 ASP A N 1
ATOM 1706 C CA . ASP A 1 216 ? -4.197 10.993 -7.378 1.00 88.19 216 ASP A CA 1
ATOM 1707 C C . ASP A 1 216 ? -3.378 9.850 -8.006 1.00 88.19 216 ASP A C 1
ATOM 1709 O O . ASP A 1 216 ? -2.182 10.012 -8.249 1.00 88.19 216 ASP A O 1
ATOM 1713 N N . THR A 1 217 ? -4.017 8.719 -8.336 1.00 89.62 217 THR A N 1
ATOM 1714 C CA . THR A 1 217 ? -3.383 7.630 -9.084 1.00 89.62 217 THR A CA 1
ATOM 1715 C C . THR A 1 217 ? -2.880 8.126 -10.435 1.00 89.62 217 THR A C 1
ATOM 1717 O O . THR A 1 217 ? -3.592 8.764 -11.215 1.00 89.62 217 THR A O 1
ATOM 1720 N N . SER A 1 218 ? -1.637 7.776 -10.753 1.00 87.75 218 SER A N 1
ATOM 1721 C CA . SER A 1 218 ? -0.992 8.189 -11.988 1.00 87.75 218 SER A CA 1
ATOM 1722 C C . SER A 1 218 ? -1.724 7.639 -13.214 1.00 87.75 218 SER A C 1
ATOM 1724 O O . SER A 1 218 ? -1.742 6.431 -13.462 1.00 87.75 218 SER A O 1
ATOM 1726 N N . ALA A 1 219 ? -2.248 8.546 -14.045 1.00 86.12 219 ALA A N 1
ATOM 1727 C CA . ALA A 1 219 ? -2.908 8.202 -15.305 1.00 86.12 219 ALA A CA 1
ATOM 1728 C C . ALA A 1 219 ? -2.032 7.332 -16.224 1.00 86.12 219 ALA A C 1
ATOM 1730 O O . ALA A 1 219 ? -2.549 6.474 -16.938 1.00 86.12 219 ALA A O 1
ATOM 1731 N N . THR A 1 220 ? -0.707 7.512 -16.159 1.00 84.88 220 THR A N 1
ATOM 1732 C CA . THR A 1 220 ? 0.282 6.730 -16.916 1.00 84.88 220 THR A CA 1
ATOM 1733 C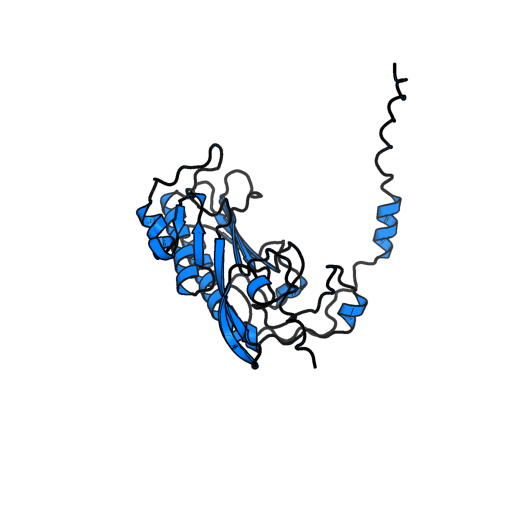 C . THR A 1 220 ? 0.159 5.233 -16.651 1.00 84.88 220 THR A C 1
ATOM 1735 O O . THR A 1 220 ? 0.319 4.447 -17.574 1.00 84.88 220 THR A O 1
ATOM 1738 N N . TYR A 1 221 ? -0.144 4.836 -15.413 1.00 89.75 221 TYR A N 1
ATOM 1739 C CA . TYR A 1 221 ? -0.124 3.437 -14.982 1.00 89.75 221 TYR A CA 1
ATOM 1740 C C . TYR A 1 221 ? -1.521 2.815 -14.875 1.00 89.75 221 TYR A C 1
ATOM 1742 O O . TYR A 1 221 ? -1.640 1.636 -14.561 1.00 89.75 221 TYR A O 1
ATOM 1750 N N . LEU A 1 222 ? -2.596 3.554 -15.183 1.00 91.31 222 LEU A N 1
ATOM 1751 C CA . LEU A 1 222 ? -3.973 3.055 -15.038 1.00 91.31 222 LEU A CA 1
ATOM 1752 C C . LEU A 1 222 ? -4.266 1.776 -15.838 1.00 91.31 222 LEU A C 1
ATOM 1754 O O . LEU A 1 222 ? -5.142 1.006 -15.454 1.00 91.31 222 LEU A O 1
ATOM 1758 N N . PHE A 1 223 ? -3.550 1.513 -16.934 1.00 92.75 223 PHE A N 1
ATOM 1759 C CA . PHE A 1 223 ? -3.736 0.276 -17.699 1.00 92.75 223 PHE A CA 1
ATOM 1760 C C . PHE A 1 223 ? -3.206 -0.970 -16.958 1.00 92.75 223 PHE A C 1
ATOM 1762 O O . PHE A 1 223 ? -3.729 -2.069 -17.164 1.00 92.75 223 PHE A O 1
ATOM 1769 N N . GLU A 1 224 ? -2.235 -0.790 -16.058 1.00 95.75 224 GLU A N 1
ATOM 1770 C CA . GLU A 1 224 ? -1.638 -1.822 -15.195 1.00 95.75 224 GLU A CA 1
ATOM 1771 C C . GLU A 1 224 ? -2.333 -1.915 -13.835 1.00 95.75 224 GLU A C 1
ATOM 1773 O O . GLU A 1 224 ? -2.059 -2.826 -13.062 1.00 95.75 224 GLU A O 1
ATOM 1778 N N . LEU A 1 225 ? -3.235 -0.985 -13.526 1.00 96.31 225 LEU A N 1
ATOM 1779 C CA . LEU A 1 225 ? -3.885 -0.876 -12.227 1.00 96.31 225 LEU A CA 1
ATOM 1780 C C . LEU A 1 225 ? -5.368 -1.232 -12.322 1.00 96.31 225 LEU A C 1
ATOM 1782 O O . LEU A 1 225 ? -6.033 -1.060 -13.345 1.00 96.31 225 LEU A O 1
ATOM 1786 N N . HIS A 1 226 ? -5.910 -1.731 -11.220 1.00 95.00 226 HIS A N 1
ATOM 1787 C CA . HIS A 1 226 ? -7.344 -1.868 -11.029 1.00 95.00 226 HIS A CA 1
ATOM 1788 C C . HIS A 1 226 ? -7.704 -1.758 -9.551 1.00 95.00 226 HIS A C 1
ATOM 1790 O O . HIS A 1 226 ? -6.856 -1.740 -8.659 1.00 95.00 226 HIS A O 1
ATOM 1796 N N . THR A 1 227 ? -9.005 -1.736 -9.280 1.00 95.25 227 THR A N 1
ATOM 1797 C CA . THR A 1 227 ? -9.531 -1.636 -7.919 1.00 95.25 227 THR A CA 1
ATOM 1798 C C . THR A 1 227 ? -9.089 -2.770 -7.000 1.00 95.25 227 THR A C 1
ATOM 1800 O O . THR A 1 227 ? -9.184 -2.595 -5.803 1.00 95.25 227 THR A O 1
ATOM 1803 N N . ALA A 1 228 ? -8.600 -3.911 -7.488 1.00 92.94 228 ALA A N 1
ATOM 1804 C CA . ALA A 1 228 ? -8.122 -4.997 -6.626 1.00 92.94 228 ALA A CA 1
ATOM 1805 C C . ALA A 1 228 ? -6.592 -5.179 -6.635 1.00 92.94 228 ALA A C 1
ATOM 1807 O O . ALA A 1 228 ? -6.109 -6.124 -6.020 1.00 92.94 228 ALA A O 1
ATOM 1808 N N . GLY A 1 229 ? -5.836 -4.288 -7.289 1.00 96.94 229 GLY A N 1
ATOM 1809 C CA . GLY A 1 229 ? -4.373 -4.313 -7.268 1.00 96.94 229 GLY A CA 1
ATOM 1810 C C . GLY A 1 229 ? -3.730 -4.006 -8.617 1.00 96.94 229 GLY A C 1
ATOM 1811 O O . GLY A 1 229 ? -4.213 -3.168 -9.382 1.00 96.94 229 GLY A O 1
ATOM 1812 N N . VAL A 1 230 ? -2.615 -4.680 -8.888 1.00 97.69 230 VAL A N 1
ATOM 1813 C CA . VAL A 1 230 ? -1.817 -4.540 -10.111 1.00 97.69 230 VAL A CA 1
ATOM 1814 C C . VAL A 1 230 ? -2.033 -5.742 -11.038 1.00 97.69 230 VAL A C 1
ATOM 1816 O O . VAL A 1 230 ? -1.985 -6.897 -10.610 1.00 97.69 230 VAL A O 1
ATOM 1819 N N . ARG A 1 231 ? -2.205 -5.480 -12.334 1.00 97.81 231 ARG A N 1
ATOM 1820 C CA . ARG A 1 231 ? -2.337 -6.476 -13.404 1.00 97.81 231 ARG A CA 1
ATOM 1821 C C . ARG A 1 231 ? -0.963 -6.926 -13.891 1.00 97.81 231 ARG A C 1
ATOM 1823 O O . ARG A 1 231 ? -0.336 -6.242 -14.694 1.00 97.81 231 ARG A O 1
ATOM 1830 N N . LEU A 1 232 ? -0.501 -8.091 -13.441 1.00 97.19 232 LEU A N 1
ATOM 1831 C CA . LEU A 1 232 ? 0.769 -8.677 -13.902 1.00 97.19 232 LEU A CA 1
ATOM 1832 C C . LEU A 1 232 ? 0.752 -9.102 -15.378 1.00 97.19 232 LEU A C 1
ATOM 1834 O O . LEU A 1 232 ? 1.800 -9.180 -16.015 1.00 97.19 232 LEU A O 1
ATOM 1838 N N . ASP A 1 233 ? -0.433 -9.366 -15.916 1.00 96.94 233 ASP A N 1
ATOM 1839 C CA . ASP A 1 233 ? -0.688 -9.747 -17.302 1.00 96.94 233 ASP A CA 1
ATOM 1840 C C . ASP A 1 233 ? -1.014 -8.546 -18.204 1.00 96.94 233 ASP A C 1
ATOM 1842 O O . ASP A 1 233 ? -1.411 -8.732 -19.358 1.00 96.94 233 ASP A O 1
ATOM 1846 N N . ALA A 1 234 ? -0.838 -7.313 -17.706 1.00 95.44 234 ALA A N 1
ATOM 1847 C CA . ALA A 1 234 ? -1.036 -6.112 -18.501 1.00 95.44 234 ALA A CA 1
ATOM 1848 C C . ALA A 1 234 ? -0.240 -6.215 -19.806 1.00 95.44 234 ALA A C 1
ATOM 1850 O O . ALA A 1 234 ? 0.980 -6.416 -19.817 1.00 95.44 234 ALA A O 1
ATOM 1851 N N . SER A 1 235 ? -0.943 -6.076 -20.930 1.00 94.25 235 SER A N 1
ATOM 1852 C CA . SER A 1 235 ? -0.293 -6.026 -22.235 1.00 94.25 235 SER A CA 1
ATOM 1853 C C . SER A 1 235 ? 0.663 -4.844 -22.279 1.00 94.25 235 SER A C 1
ATOM 1855 O O . SER A 1 235 ? 0.366 -3.785 -21.722 1.00 94.25 235 SER A O 1
ATOM 1857 N N . ARG A 1 236 ? 1.796 -5.013 -22.972 1.00 91.12 236 ARG A N 1
ATOM 1858 C CA . ARG A 1 236 ? 2.712 -3.898 -23.211 1.00 91.12 236 ARG A CA 1
ATOM 1859 C C . ARG A 1 236 ? 1.913 -2.760 -23.842 1.00 91.12 236 ARG A C 1
ATOM 1861 O O . ARG A 1 236 ? 1.283 -2.996 -24.877 1.00 91.12 236 ARG A O 1
ATOM 1868 N N . PRO A 1 237 ? 1.911 -1.561 -23.248 1.00 85.06 237 PRO A N 1
ATOM 1869 C CA . PRO A 1 237 ? 1.116 -0.467 -23.770 1.00 85.06 237 PRO A CA 1
ATOM 1870 C C . PRO A 1 237 ? 1.642 -0.125 -25.175 1.00 85.06 237 PRO A C 1
ATOM 1872 O O . PRO A 1 237 ? 2.860 -0.003 -25.353 1.00 85.06 237 PRO A O 1
ATOM 1875 N N . PRO A 1 238 ? 0.764 -0.028 -26.192 1.00 71.69 238 PRO A N 1
ATOM 1876 C CA . PRO A 1 238 ? 1.163 0.427 -27.513 1.00 71.69 238 PRO A CA 1
ATOM 1877 C C . PRO A 1 238 ? 1.959 1.733 -27.470 1.00 71.69 238 PRO A C 1
ATOM 1879 O O . PRO A 1 238 ? 1.707 2.640 -26.677 1.00 71.69 238 PRO A O 1
ATOM 1882 N N . TRP A 1 239 ? 2.948 1.819 -28.349 1.00 66.44 239 TRP A N 1
ATOM 1883 C CA . TRP A 1 239 ? 3.738 3.022 -28.538 1.00 66.44 239 TRP A CA 1
ATOM 1884 C C . TRP A 1 239 ? 3.223 3.815 -29.740 1.00 66.44 239 TRP A C 1
ATOM 1886 O O . TRP A 1 239 ? 3.059 3.189 -30.791 1.00 66.44 239 TRP A O 1
ATOM 1896 N N . PRO A 1 240 ? 3.041 5.150 -29.672 1.00 61.34 240 PRO A N 1
ATOM 1897 C CA . PRO A 1 240 ? 3.068 6.054 -28.515 1.00 61.34 240 PRO A CA 1
ATOM 1898 C C . PRO A 1 240 ? 1.646 6.341 -27.984 1.00 61.34 240 PRO A C 1
ATOM 1900 O O . PRO A 1 240 ? 0.805 6.876 -28.699 1.00 61.34 240 PRO A O 1
ATOM 1903 N N . HIS A 1 241 ? 1.372 6.030 -26.715 1.00 55.66 241 HIS A N 1
ATOM 1904 C CA . HIS A 1 241 ? 0.077 6.321 -26.066 1.00 55.66 241 HIS A CA 1
ATOM 1905 C C . HIS A 1 241 ? -0.020 7.687 -25.401 1.00 55.66 241 HIS A C 1
ATOM 1907 O O . HIS A 1 241 ? -1.015 7.983 -24.737 1.00 55.66 241 HIS A O 1
ATOM 1913 N N . LEU A 1 242 ? 0.992 8.537 -25.556 1.00 54.91 242 LEU A N 1
ATOM 1914 C CA . LEU A 1 242 ? 0.846 9.907 -25.107 1.00 54.91 242 LEU A CA 1
ATOM 1915 C C . LEU A 1 242 ? -0.213 10.562 -25.991 1.00 54.91 242 LEU A C 1
ATOM 1917 O O . LEU A 1 242 ? 0.043 10.915 -27.143 1.00 54.91 242 LEU A O 1
ATOM 1921 N N . VAL A 1 243 ? -1.409 10.726 -25.412 1.00 51.66 243 VAL A N 1
ATOM 1922 C CA . VAL A 1 243 ? -2.319 11.821 -25.746 1.00 51.66 243 VAL A CA 1
ATOM 1923 C C . VAL A 1 243 ? -1.414 13.016 -26.037 1.00 51.66 243 VAL A C 1
ATOM 1925 O O . VAL A 1 243 ? -0.578 13.325 -25.175 1.00 51.66 243 VAL A O 1
ATOM 1928 N N . PRO A 1 244 ? -1.482 13.620 -27.240 1.00 51.53 244 PRO A N 1
ATOM 1929 C CA . PRO A 1 244 ? -0.620 14.743 -27.567 1.00 51.53 244 PRO A CA 1
ATOM 1930 C C . PRO A 1 244 ? -0.687 15.717 -26.392 1.00 51.53 244 PRO A C 1
ATOM 1932 O O . PRO A 1 244 ? -1.792 15.952 -25.886 1.00 51.53 244 PRO A O 1
ATOM 1935 N N . PRO A 1 245 ? 0.465 16.191 -25.879 1.00 48.56 245 PRO A N 1
ATOM 1936 C CA . PRO A 1 245 ? 0.474 17.043 -24.702 1.00 48.56 245 PRO A CA 1
ATOM 1937 C C . PRO A 1 245 ? -0.570 18.143 -24.911 1.00 48.56 245 PRO A C 1
ATOM 1939 O O . PRO A 1 245 ? -0.634 18.670 -26.027 1.00 48.56 245 PRO A O 1
ATOM 1942 N N . PRO A 1 246 ? -1.409 18.459 -23.902 1.00 51.12 246 PRO A N 1
ATOM 1943 C CA . PRO A 1 246 ? -2.406 19.511 -24.041 1.00 51.12 246 PRO A CA 1
ATOM 1944 C C . PRO A 1 246 ? -1.705 20.729 -24.626 1.00 51.12 246 PRO A C 1
ATOM 1946 O O . PRO A 1 246 ? -0.636 21.111 -24.134 1.00 51.12 246 PRO A O 1
ATOM 1949 N N . ASP A 1 247 ? -2.244 21.229 -25.738 1.00 51.72 247 ASP A N 1
ATOM 1950 C CA . ASP A 1 247 ? -1.554 22.171 -26.608 1.00 51.72 247 ASP A CA 1
ATOM 1951 C C . ASP A 1 247 ? -0.903 23.283 -25.769 1.00 51.72 247 ASP A C 1
ATOM 1953 O O . ASP A 1 247 ? -1.563 24.044 -25.053 1.00 51.72 247 ASP A O 1
ATOM 1957 N N . ARG A 1 248 ? 0.435 23.354 -25.810 1.00 52.34 248 ARG A N 1
ATOM 1958 C CA . ARG A 1 248 ? 1.208 24.341 -25.042 1.00 52.34 248 ARG A CA 1
ATOM 1959 C C . ARG A 1 248 ? 0.857 25.777 -25.453 1.00 52.34 248 ARG A C 1
ATOM 1961 O O . ARG A 1 248 ? 1.235 26.705 -24.726 1.00 52.34 248 ARG A O 1
ATOM 1968 N N . SER A 1 249 ? 0.142 25.975 -26.565 1.00 55.59 249 SER A N 1
ATOM 1969 C CA . SER A 1 249 ? -0.410 27.268 -26.974 1.00 55.59 249 SER A CA 1
ATOM 1970 C C . SER A 1 249 ? -1.293 27.906 -25.886 1.00 55.59 249 SER A C 1
ATOM 1972 O O . SER A 1 249 ? -1.233 29.124 -25.707 1.00 55.59 249 SER A O 1
ATOM 1974 N N . ASP A 1 250 ? -1.970 27.118 -25.040 1.00 52.38 250 ASP A N 1
ATOM 1975 C CA . ASP A 1 250 ? -2.833 27.640 -23.968 1.00 52.38 250 ASP A CA 1
ATOM 1976 C C . ASP A 1 250 ? -2.076 28.128 -22.720 1.00 52.38 250 ASP A C 1
ATOM 1978 O O . ASP A 1 250 ? -2.554 28.994 -21.972 1.00 52.38 250 ASP A O 1
ATOM 1982 N N . ARG A 1 251 ? -0.847 27.645 -22.488 1.00 52.88 251 ARG A N 1
ATOM 1983 C CA . ARG A 1 251 ? -0.062 28.030 -21.299 1.00 52.88 251 ARG A CA 1
ATOM 1984 C C . ARG A 1 251 ? 0.471 29.464 -21.403 1.00 52.88 251 ARG A C 1
ATOM 1986 O O . ARG A 1 251 ? 0.492 30.179 -20.399 1.00 52.88 251 ARG A O 1
ATOM 1993 N N . LYS A 1 252 ? 0.813 29.924 -22.617 1.00 51.94 252 LYS A N 1
ATOM 1994 C CA . LYS A 1 252 ? 1.166 31.336 -22.878 1.00 51.94 252 LYS A CA 1
ATOM 1995 C C . LYS A 1 252 ? -0.047 32.264 -22.737 1.00 51.94 252 LYS A C 1
ATOM 1997 O O . LYS A 1 252 ? 0.109 33.400 -22.286 1.00 51.94 252 LYS A O 1
ATOM 2002 N N . THR A 1 253 ? -1.250 31.783 -23.049 1.00 52.31 253 THR A N 1
ATOM 2003 C CA . THR A 1 253 ? -2.494 32.561 -22.931 1.00 52.31 253 THR A CA 1
ATOM 2004 C C . THR A 1 253 ? -2.927 32.730 -21.472 1.00 52.31 253 THR A C 1
ATOM 2006 O O . THR A 1 253 ? -3.345 33.823 -21.085 1.00 52.31 253 THR A O 1
ATOM 2009 N N . ARG A 1 254 ? -2.742 31.707 -20.620 1.00 52.69 254 ARG A N 1
ATOM 2010 C CA . ARG A 1 254 ? -2.995 31.808 -19.168 1.00 52.69 254 ARG A CA 1
ATOM 2011 C C . ARG A 1 254 ? -1.972 32.676 -18.425 1.00 52.69 254 ARG A C 1
ATOM 2013 O O . ARG A 1 254 ? -2.377 33.463 -17.576 1.00 52.69 254 ARG A O 1
ATOM 2020 N N . GLN A 1 255 ? -0.682 32.619 -18.772 1.00 52.81 255 GLN A N 1
ATOM 2021 C CA . GLN A 1 255 ? 0.326 33.504 -18.158 1.00 52.81 255 GLN A CA 1
ATOM 2022 C C . GLN A 1 255 ? 0.168 34.982 -18.549 1.00 52.81 255 GLN A C 1
ATOM 2024 O O . GLN A 1 255 ? 0.554 35.853 -17.778 1.00 52.81 255 GLN A O 1
ATOM 2029 N N . ARG A 1 256 ? -0.439 35.294 -19.703 1.00 55.16 256 ARG A N 1
ATOM 2030 C CA . ARG A 1 256 ? -0.736 36.684 -20.094 1.00 55.16 256 ARG A CA 1
ATOM 2031 C C . ARG A 1 256 ? -2.006 37.268 -19.463 1.00 55.16 256 ARG A C 1
ATOM 2033 O O . ARG A 1 256 ? -2.191 38.477 -19.545 1.00 55.16 256 ARG A O 1
ATOM 2040 N N . ARG A 1 257 ? -2.880 36.452 -18.861 1.00 54.47 257 ARG A N 1
ATOM 2041 C CA . ARG A 1 257 ? -4.175 36.904 -18.310 1.00 54.47 257 ARG A CA 1
ATOM 2042 C C . ARG A 1 257 ? -4.228 37.037 -16.787 1.00 54.47 257 ARG A C 1
ATOM 2044 O O . ARG A 1 257 ? -5.192 37.608 -16.295 1.00 54.47 257 ARG A O 1
ATOM 2051 N N . ASN A 1 258 ? -3.200 36.595 -16.065 1.00 53.34 258 ASN A N 1
ATOM 2052 C CA . ASN A 1 258 ? -3.036 36.886 -14.641 1.00 53.34 258 ASN A CA 1
ATOM 2053 C C . ASN A 1 258 ? -1.885 37.884 -14.457 1.00 53.34 258 ASN A C 1
ATOM 2055 O O . ASN A 1 258 ? -0.741 37.451 -14.293 1.00 53.34 258 ASN A O 1
ATOM 2059 N N . PRO A 1 259 ? -2.133 39.210 -14.495 1.00 60.50 259 PRO A N 1
ATOM 2060 C CA . PRO A 1 259 ? -1.183 40.138 -13.901 1.00 60.50 259 PRO A CA 1
ATOM 2061 C C . PRO A 1 259 ? -1.034 39.720 -12.435 1.00 60.50 259 PRO A C 1
ATOM 2063 O O . PRO A 1 259 ? -2.032 39.539 -11.737 1.00 60.50 259 PRO A O 1
ATOM 2066 N N . GLY A 1 260 ? 0.198 39.464 -11.995 1.00 70.50 260 GLY A N 1
ATOM 2067 C CA . GLY A 1 260 ? 0.454 39.112 -10.602 1.00 70.50 260 GLY A CA 1
ATOM 2068 C C . GLY A 1 260 ? -0.168 40.143 -9.648 1.00 70.50 260 GLY A C 1
ATOM 2069 O O . GLY A 1 260 ? -0.395 41.289 -10.054 1.00 70.50 260 GLY A O 1
ATOM 2070 N N . PRO A 1 261 ? -0.457 39.761 -8.392 1.00 68.62 261 PRO A N 1
ATOM 2071 C CA . PRO A 1 261 ? -0.914 40.716 -7.392 1.00 68.62 261 PRO A CA 1
ATOM 2072 C C . PRO A 1 261 ? 0.052 41.914 -7.346 1.00 68.62 261 PRO A C 1
ATOM 2074 O O . PRO A 1 261 ? 1.266 41.714 -7.472 1.00 68.62 261 PRO A O 1
ATOM 2077 N N . PRO A 1 262 ? -0.460 43.153 -7.222 1.00 71.25 262 PRO A N 1
ATOM 2078 C CA . PRO A 1 262 ? 0.381 44.340 -7.171 1.00 71.25 262 PRO A CA 1
ATOM 2079 C C . PRO A 1 262 ? 1.443 44.171 -6.083 1.00 71.25 262 PRO A C 1
ATOM 2081 O O . PRO A 1 262 ? 1.156 43.668 -4.995 1.00 71.25 262 PRO A O 1
ATOM 2084 N N . ALA A 1 263 ? 2.677 44.565 -6.401 1.00 69.69 263 ALA A N 1
ATOM 2085 C CA . ALA A 1 263 ? 3.786 44.478 -5.465 1.00 69.69 263 ALA A CA 1
ATOM 2086 C C . ALA A 1 263 ? 3.406 45.183 -4.147 1.00 69.69 263 ALA A C 1
ATOM 2088 O O . ALA A 1 263 ? 2.875 46.298 -4.195 1.00 69.69 263 ALA A O 1
ATOM 2089 N N . PRO A 1 264 ? 3.653 44.568 -2.977 1.00 68.69 264 PRO A N 1
ATOM 2090 C CA . PRO A 1 264 ? 3.388 45.222 -1.706 1.00 68.69 264 PRO A CA 1
ATOM 2091 C C . PRO A 1 264 ? 4.204 46.516 -1.629 1.00 68.69 264 PRO A C 1
ATOM 2093 O O . PRO A 1 264 ? 5.407 46.520 -1.903 1.00 68.69 264 PRO A O 1
ATOM 2096 N N . ASN A 1 265 ? 3.535 47.619 -1.278 1.00 74.38 265 ASN A N 1
ATOM 2097 C CA . ASN A 1 265 ? 4.169 48.917 -1.069 1.00 74.38 265 ASN A CA 1
ATOM 2098 C C . ASN A 1 265 ? 5.352 48.752 -0.107 1.00 74.38 265 ASN A C 1
ATOM 2100 O O . ASN A 1 265 ? 5.166 48.371 1.049 1.00 74.38 265 ASN A O 1
ATOM 2104 N N . ARG A 1 266 ? 6.571 49.036 -0.584 1.00 71.25 266 ARG A N 1
ATOM 2105 C CA . ARG A 1 266 ? 7.754 49.086 0.279 1.00 71.25 266 ARG A CA 1
ATOM 2106 C C . ARG A 1 266 ? 7.520 50.150 1.357 1.00 71.25 266 ARG A C 1
ATOM 2108 O O . ARG A 1 266 ? 7.261 51.299 0.992 1.00 71.25 266 ARG A O 1
ATOM 2115 N N . PRO A 1 267 ? 7.618 49.813 2.654 1.00 68.06 267 PRO A N 1
ATOM 2116 C CA . PRO A 1 267 ? 7.584 50.828 3.690 1.00 68.06 267 PRO A CA 1
ATOM 2117 C C . PRO A 1 267 ? 8.785 51.775 3.517 1.00 68.06 267 PRO A C 1
ATOM 2119 O O . PRO A 1 267 ? 9.870 51.324 3.133 1.00 68.06 267 PRO A O 1
ATOM 2122 N N . PRO A 1 268 ? 8.600 53.084 3.760 1.00 67.25 268 PRO A N 1
ATOM 2123 C CA . PRO A 1 268 ? 9.675 54.059 3.662 1.00 67.25 268 PRO A CA 1
ATOM 2124 C C . PRO A 1 268 ? 10.787 53.708 4.652 1.00 67.25 268 PRO A C 1
ATOM 2126 O O . PRO A 1 268 ? 10.535 53.456 5.831 1.00 67.25 268 PRO A O 1
ATOM 2129 N N . SER A 1 269 ? 12.020 53.692 4.151 1.00 70.44 269 SER A N 1
ATOM 2130 C CA . SER A 1 269 ? 13.234 53.463 4.927 1.00 70.44 269 SER A CA 1
ATOM 2131 C C . SER A 1 269 ? 13.296 54.449 6.095 1.00 70.44 269 SER A C 1
ATOM 2133 O O . SER A 1 269 ? 13.421 55.656 5.877 1.00 70.44 269 SER A O 1
ATOM 2135 N N . GLN A 1 270 ? 13.205 53.959 7.332 1.00 65.06 270 GLN A N 1
ATOM 2136 C CA . GLN A 1 270 ? 13.482 54.797 8.494 1.00 65.06 270 GLN A CA 1
ATOM 2137 C C . GLN A 1 270 ? 14.998 55.023 8.608 1.00 65.06 270 GLN A C 1
ATOM 2139 O O . GLN A 1 270 ? 15.764 54.063 8.488 1.00 65.06 270 GLN A O 1
ATOM 2144 N N . PRO A 1 271 ? 15.456 56.269 8.822 1.00 64.62 271 PRO A N 1
ATOM 2145 C CA . PRO A 1 271 ? 16.858 56.538 9.093 1.00 64.62 271 PRO A CA 1
ATOM 2146 C C . PRO A 1 271 ? 17.231 55.976 10.469 1.00 64.62 271 PRO A C 1
ATOM 2148 O O . PRO A 1 271 ? 16.581 56.282 11.470 1.00 64.62 271 PRO A O 1
ATOM 2151 N N . TYR A 1 272 ? 18.288 55.165 10.502 1.00 57.50 272 TYR A N 1
ATOM 2152 C CA . TYR A 1 272 ? 18.936 54.724 11.735 1.00 57.50 272 TYR A CA 1
ATOM 2153 C C . TYR A 1 272 ? 19.398 55.950 12.540 1.00 57.50 272 TYR A C 1
ATOM 2155 O O . TYR A 1 272 ? 20.068 56.832 11.997 1.00 57.50 272 TYR A O 1
ATOM 2163 N N . ARG A 1 273 ? 19.024 55.995 13.820 1.00 70.25 273 ARG A N 1
ATOM 2164 C CA . ARG A 1 273 ? 19.636 56.847 14.845 1.00 70.25 273 ARG A CA 1
ATOM 2165 C C . ARG A 1 273 ? 20.434 55.978 15.798 1.00 70.25 273 ARG A C 1
ATOM 2167 O O . ARG A 1 273 ? 19.952 54.858 16.076 1.00 70.25 273 ARG A O 1
#

Secondary structure (DSSP, 8-state):
-PPPP-TT---SS--SEEEEEEE-TT--HHHHHHHHHHHHHHHHHHTSSEEEEETTTTEEHHHH--HHHHHHHHGGGSPPPTTS-----S-SS--EEEEEEEEE-TTS-EEEEEESSGGGT-TTS-TT--SEEEEE-TTSPTT-EEEEEEE--GGG-SEE----TTS---HHHHHH-PPEE-HHHHHHHHHHHHHHHHHHHHHHHHTT-EEEE-TTS-GGGTTTEETTEE-TTPPPPPTT---PPPPTHHHHHHHTT-PPPPPPPPPP-PPP-

Foldseek 3Di:
DPDPQPLQFDDDDAFQWKKKKKDALPQDLVLLLVLLLQLQVLCVVLLAKAFQAFVQVRDHCVPQPGPSVVLVVCDPVRDDDPPDDPSSHPQAPWGQMWHFFWDADPVRDTDTDTDSACCVVGVLHDDHAGQKIKHWDPPDDPSMTMIMIGGRTNLQAQWGQRAPPVNDRPVVVRLPDFTDGNLVSNVVNNVSVLSSLQSSCVSSVVSVMDIAIDPSNDPVCVQQDDSRGGNSPRDRDDHPPPPPPPPCVVVVVVVVPDPDDPDPPDDDDDDDD

Radius of gyration: 22.36 Å; chains: 1; bounding box: 51×70×55 Å

Sequence (273 aa):
MQPEDPAWNVRGDQPIATWVIEFPADTDRATLLNWQHTVIAAGEDTLAYRIHDEHSTGYQRARHGSFADYLHHLGDQVPAPPGEYRTGLIFDEAPQAISRLAHPAPDSTITETDIWTMRQIASHAPSSQWPLTIASDRNQPHGSIGVAIWISTKIWLPWIYRYTVDGNTDPEFDAHNPPLDNRELATRHTPRLNTFLHAAATATRAAGGTWTLGHDTSATYLFELHTAGVRLDASRPPWPHLVPPPDRSDRKTRQRRNPGPPAPNRPPSQPYR

pLDDT: mean 79.8, std 15.95, range [34.12, 98.19]

Organism: NCBI:txid134849

=== Feature glossary ===
Feature key, reading from the visual/contextual features back to the raw sequence:

Rendered structure images. Six rendered views show the 3D structure from the faces of a cube — i.e. along ±x, ±y, ±z. Rendering representation is drawn randomly per protein from cartoon (secondary-structure ribbons), sticks (backbone bonds), or molecular surface; coloring is either N→C rainbow (blue at the N-terminus through red at the C-terminus) or one color per chain.

Contact-map, Ramachandran, and PAE plots. The contact map is a binary N×N matrix image: pixel (i, j) is dark where Cα_i and Cα_j are within 8 Å and |i−j|>4. Because the |i−j|>4 filter removes local helical contacts, off-diagonal stripes parallel to the main diagonal indicate parallel β-sheets; stripes perpendicular to it indicate antiparallel β-sheets. The Ramachandran plot scatters every residue's (φ, ψ) pair against the sterically allowed regions. The PAE heatmap renders the predicted-aligned-error matrix.

InterPro / GO / CATH / organism. Database cross-references. InterPro integrates a dozen domain/family signature databases into unified entries with residue-range hits. GO terms attach function/process/location labels with evidence codes. CATH codes position the fold in a four-level structural taxonomy. Organism is the NCBI-taxonomy species name.

Nearest PDB structures. The Foldseek neighbor list gives the closest experimentally determined structures in the PDB, ranked by structural alignment. TM-score near 1 means near-identical fold; near 0.3 means only rough topology match. This is how one finds what a novel AlphaFold prediction most resembles in the solved-structure universe.

Predicted aligned error. PAE(i, j) answers: if I align the predicted and true structures on residue i, how far off (in Å) do I expect residue j to be? A block-diagonal PAE matrix with low values on the blocks and high values off-diagonal is the signature of a multi-domain protein with confidently predicted domains but uncertain inter-domain orientation.

Solvent-accessible surface area. Accessible surface area quantifies burial. A residue with SASA near zero is packed into the hydrophobic core; one with SASA >100 Å² sits on the surface. Computed here via the Shrake–Rupley numerical algorithm with a 1.4 Å probe.

B-factor. B-factor (Debye–Waller factor) reflects atomic displacement in the crystal lattice. It is an experimental observable (units Å²), not a prediction; low values mean the atom is pinned down, high values mean it moves or is heterogeneous across the crystal.

pLDDT. For AlphaFold models, the B-factor field carries pLDDT — the model's own estimate of local accuracy on a 0–100 scale. Regions with pLDDT<50 should be treated as essentially unmodeled; they often correspond to intrinsically disordered segments.

Backbone torsions (φ/ψ). φ (phi) and ψ (psi) are the two rotatable backbone dihedrals per residue: φ is the C(i-1)–N–Cα–C torsion, ψ is the N–Cα–C–N(i+1) torsion, both in degrees on (−180°, 180°]. α-helical residues cluster near (−60°, −45°); β-strand residues near (−120°, +130°). A Ramachandran plot is simply a scatter of (φ, ψ) for every residue.

Radius of gyration, Cα contacts, bounding box. Radius of gyration (Rg) is the root-mean-square distance of Cα atoms from their centroid — a single number for overall size and compactness. A globular domain of N residues has Rg ≈ 2.2·N^0.38 Å; an extended or disordered chain has a much larger Rg. The Cα contact count is the number of residue pairs whose Cα atoms are within 8 Å and are more than four positions apart in sequence — a standard proxy for tertiary packing density. The bounding box is the smallest axis-aligned box enclosing all Cα atoms.

Secondary structure (3-state, P-SEA).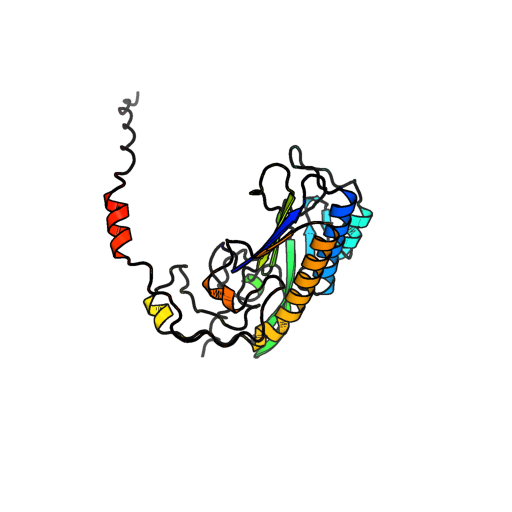 Three-state secondary structure (P-SEA) collapses the eight DSSP classes into helix (a), strand (b), and coil (c). P-SEA assigns these from Cα geometry alone — distances and angles — without requiring backbone oxygens, so it works on any Cα trace.

Secondary structure (8-state, DSSP). DSSP 8-state secondary structure assigns each residue one of H (α-helix), G (3₁₀-helix), I (π-helix), E (extended β-strand), B (isolated β-bridge), T (hydrogen-bonded turn), S (bend), or '-' (coil). The assignment is computed from backbone hydrogen-bond geometry via the Kabsch–Sander algorithm.

Foldseek 3Di. A 3Di character summarizes, for each residue, the relative orientation of the Cα frame of its nearest spatial neighbor. Because it encodes fold topology rather than chemistry, 3Di alignments detect remote structural similarity that sequence alignment misses.

mmCIF coordinates. The mmCIF block holds the 3D Cartesian coordinates of each backbone atom (N, Cα, C, O) in ångströms. mmCIF is the PDB's canonical archive format — a tagged-loop text representation of the atomic model.

Sequence. Sequence gives the chain of amino acids in standard one-letter code (A=alanine, C=cysteine, …, Y=tyrosine), read N→C. It is the only feature that is directly encoded by the gene; all structural features are derived from the folded form of this sequence.